Protein AF-A0AB35HI48-F1 (afdb_monomer)

Structure (mmCIF, N/CA/C/O backbone):
data_AF-A0AB35HI48-F1
#
_entry.id   AF-A0AB35HI48-F1
#
loop_
_atom_site.group_PDB
_atom_site.id
_atom_site.type_symbol
_atom_site.label_atom_id
_atom_site.label_alt_id
_atom_site.label_comp_id
_atom_site.label_asym_id
_atom_site.label_entity_id
_atom_site.label_seq_id
_atom_site.pdbx_PDB_ins_code
_atom_site.Cartn_x
_atom_site.Cartn_y
_atom_site.Cartn_z
_atom_site.occupancy
_atom_site.B_iso_or_equiv
_atom_site.auth_seq_id
_atom_site.auth_comp_id
_atom_site.auth_asym_id
_atom_site.auth_atom_id
_atom_site.pdbx_PDB_model_num
ATOM 1 N N . MET A 1 1 ? -30.230 -6.827 36.947 1.00 37.31 1 MET A N 1
ATOM 2 C CA . MET A 1 1 ? -29.056 -5.982 37.245 1.00 37.31 1 MET A CA 1
ATOM 3 C C . MET A 1 1 ? -27.813 -6.829 37.074 1.00 37.31 1 MET A C 1
ATOM 5 O O . MET A 1 1 ? -27.518 -7.652 37.927 1.00 37.31 1 MET A O 1
ATOM 9 N N . THR A 1 2 ? -27.145 -6.670 35.939 1.00 41.03 2 THR A N 1
ATOM 10 C CA . THR A 1 2 ? -25.791 -7.168 35.685 1.00 41.03 2 THR A CA 1
ATOM 11 C C . THR A 1 2 ? -25.104 -6.050 34.920 1.00 41.03 2 THR A C 1
ATOM 13 O O . THR A 1 2 ? -25.382 -5.869 33.736 1.00 41.03 2 THR A O 1
ATOM 16 N N . ASP A 1 3 ? -24.293 -5.253 35.615 1.00 40.94 3 ASP A N 1
ATOM 17 C CA . ASP A 1 3 ? -23.425 -4.249 34.998 1.00 40.94 3 ASP A CA 1
ATOM 18 C C . ASP A 1 3 ? -22.350 -4.982 34.193 1.00 40.94 3 ASP A C 1
ATOM 20 O O . ASP A 1 3 ? -21.285 -5.349 34.689 1.00 40.94 3 ASP A O 1
ATOM 24 N N . SER A 1 4 ? -22.668 -5.286 32.940 1.00 50.16 4 SER A N 1
ATOM 25 C CA . SER A 1 4 ? -21.707 -5.796 31.981 1.00 50.16 4 SER A CA 1
ATOM 26 C C . SER A 1 4 ? -20.965 -4.625 31.349 1.00 50.16 4 SER A C 1
ATOM 28 O O . SER A 1 4 ? -21.546 -3.850 30.595 1.00 50.16 4 SE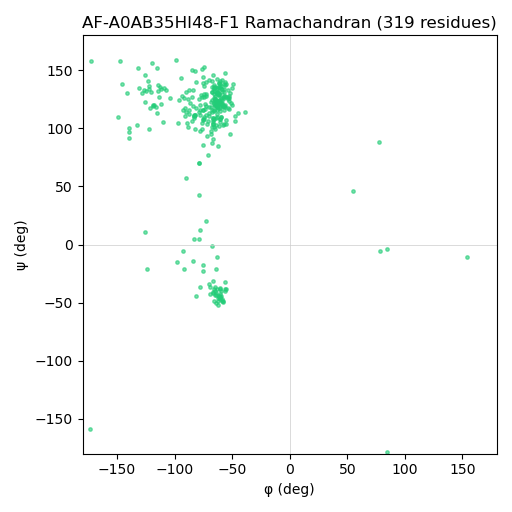R A O 1
ATOM 30 N N . SER A 1 5 ? -19.646 -4.626 31.542 1.00 46.41 5 SER A N 1
ATOM 31 C CA . SER A 1 5 ? -18.680 -4.158 30.547 1.00 46.41 5 SER A CA 1
ATOM 32 C C . SER A 1 5 ? -18.522 -2.633 30.404 1.00 46.41 5 SER A C 1
ATOM 34 O O . SER A 1 5 ? -19.015 -2.007 29.469 1.00 46.41 5 SER A O 1
ATOM 36 N N . THR A 1 6 ? -17.619 -2.068 31.207 1.00 46.38 6 THR A N 1
ATOM 37 C CA . THR A 1 6 ? -16.692 -1.047 30.691 1.00 46.38 6 THR A CA 1
ATOM 38 C C . THR A 1 6 ? -15.581 -1.781 29.930 1.00 46.38 6 THR A C 1
ATOM 40 O O . THR A 1 6 ? -14.461 -1.920 30.418 1.00 46.38 6 THR A O 1
ATOM 43 N N . GLN A 1 7 ? -15.897 -2.357 28.766 1.00 60.44 7 GLN A N 1
ATOM 44 C CA . GLN A 1 7 ? -14.862 -2.849 27.858 1.00 60.44 7 GLN A CA 1
ATOM 45 C C . GLN A 1 7 ? -14.106 -1.637 27.307 1.00 60.44 7 GLN A C 1
ATOM 47 O O . GLN A 1 7 ? -14.696 -0.715 26.749 1.00 60.44 7 GLN A O 1
ATOM 52 N N . GLY A 1 8 ? -12.789 -1.604 27.505 1.00 58.59 8 GLY A N 1
ATOM 53 C CA . GLY A 1 8 ? -11.949 -0.575 26.903 1.00 58.59 8 GLY A CA 1
ATOM 54 C C . GLY A 1 8 ? -11.978 -0.706 25.380 1.00 58.59 8 GLY A C 1
ATOM 55 O O . GLY A 1 8 ? -11.657 -1.764 24.849 1.00 58.59 8 GLY A O 1
ATOM 56 N N . HIS A 1 9 ? -12.342 0.362 24.673 1.00 64.88 9 HIS A N 1
ATOM 57 C CA . HIS A 1 9 ? -12.288 0.393 23.211 1.00 64.88 9 HIS A CA 1
ATOM 58 C C . HIS A 1 9 ? -10.883 0.784 22.733 1.00 64.88 9 HIS A C 1
ATOM 60 O O . HIS A 1 9 ? -10.353 1.829 23.119 1.00 64.88 9 HIS A O 1
ATOM 66 N N . THR A 1 10 ? -10.278 -0.021 21.857 1.00 71.62 10 THR A N 1
ATOM 67 C CA . THR A 1 10 ? -9.018 0.334 21.189 1.00 71.62 10 THR A CA 1
ATOM 68 C C . THR A 1 10 ? -9.309 1.212 19.977 1.00 71.62 10 THR A C 1
ATOM 70 O O . THR A 1 10 ? -9.824 0.751 18.964 1.00 71.62 10 THR A O 1
ATOM 73 N N . ARG A 1 11 ? -8.964 2.500 20.064 1.00 79.44 11 ARG A N 1
ATOM 74 C CA . ARG A 1 11 ? -9.078 3.430 18.934 1.00 79.44 11 ARG A CA 1
ATOM 75 C C . ARG A 1 11 ? -7.786 3.461 18.130 1.00 79.44 11 ARG A C 1
ATOM 77 O O . ARG A 1 11 ? -6.745 3.888 18.627 1.00 79.44 11 ARG A O 1
ATOM 84 N N . ILE A 1 12 ? -7.867 3.049 16.871 1.00 84.56 12 ILE A N 1
ATOM 85 C CA . ILE A 1 12 ? -6.755 3.125 15.924 1.00 84.56 12 ILE A CA 1
ATOM 86 C C . ILE A 1 12 ? -6.866 4.448 15.174 1.00 84.56 12 ILE A C 1
ATOM 88 O O . ILE A 1 12 ? -7.911 4.779 14.625 1.00 84.56 12 ILE A O 1
ATOM 92 N N . SER A 1 13 ? -5.797 5.243 15.182 1.00 89.88 13 SER A N 1
ATOM 93 C CA . SER A 1 13 ? -5.807 6.537 14.497 1.00 89.88 13 SER A CA 1
ATOM 94 C C . SER A 1 13 ? -5.666 6.370 12.981 1.00 89.88 13 SER A C 1
ATOM 96 O O . SER A 1 13 ? -4.967 5.470 12.507 1.00 89.88 13 SER A O 1
ATOM 98 N N . LEU A 1 14 ? -6.232 7.306 12.213 1.00 91.12 14 LEU A N 1
ATOM 99 C CA . LEU A 1 14 ? -6.052 7.353 10.757 1.00 91.12 14 LEU A CA 1
ATOM 100 C C . LEU A 1 14 ? -4.566 7.417 10.363 1.00 91.12 14 LEU A C 1
ATOM 102 O O . LEU A 1 14 ? -4.135 6.752 9.426 1.00 91.12 14 LEU A O 1
ATOM 106 N N . ARG A 1 15 ? -3.753 8.159 11.127 1.00 92.88 15 ARG A N 1
ATOM 107 C CA . ARG A 1 15 ? -2.300 8.247 10.915 1.00 92.88 15 ARG A CA 1
ATOM 108 C C . ARG A 1 15 ? -1.605 6.908 11.115 1.00 92.88 15 ARG A C 1
ATOM 110 O O . ARG A 1 15 ? -0.681 6.582 10.376 1.00 92.88 15 ARG A O 1
ATOM 117 N N . THR A 1 16 ? -2.037 6.126 12.101 1.00 93.94 16 THR A N 1
ATOM 118 C CA . THR A 1 16 ? -1.525 4.768 12.311 1.00 93.94 16 THR A CA 1
ATOM 119 C C . THR A 1 16 ? -1.832 3.904 11.092 1.00 93.94 16 THR A C 1
ATOM 121 O O . THR A 1 16 ? -0.936 3.230 10.591 1.00 93.94 16 THR A O 1
ATOM 124 N N . MET A 1 17 ? -3.053 3.996 10.563 1.00 94.00 17 MET A N 1
ATOM 125 C CA . MET A 1 17 ? -3.457 3.273 9.358 1.00 94.00 17 MET A CA 1
ATOM 126 C C . MET A 1 17 ? -2.609 3.668 8.137 1.00 94.00 17 MET A C 1
ATOM 128 O O . MET A 1 17 ? -2.059 2.800 7.465 1.00 94.00 17 MET A O 1
ATOM 132 N N . GLU A 1 18 ? -2.398 4.966 7.892 1.00 95.25 18 GLU A N 1
ATOM 133 C CA . GLU A 1 18 ? -1.511 5.454 6.819 1.00 95.25 18 GLU A CA 1
ATOM 134 C C . GLU A 1 18 ? -0.081 4.900 6.941 1.00 95.25 18 GLU A C 1
ATOM 136 O O . GLU A 1 18 ? 0.540 4.536 5.937 1.00 95.25 18 GLU A O 1
ATOM 141 N N . ARG A 1 19 ? 0.447 4.804 8.168 1.00 95.12 19 ARG A N 1
ATOM 142 C CA . ARG A 1 19 ? 1.785 4.252 8.428 1.00 95.12 19 ARG A CA 1
ATOM 143 C C . ARG A 1 19 ? 1.849 2.753 8.162 1.00 95.12 19 ARG A C 1
ATOM 145 O O . ARG A 1 19 ? 2.815 2.317 7.541 1.00 95.12 19 ARG A O 1
ATOM 152 N N . ILE A 1 20 ? 0.833 1.993 8.573 1.00 94.69 20 ILE A N 1
ATOM 153 C CA . ILE A 1 20 ? 0.727 0.556 8.279 1.00 94.69 20 ILE A CA 1
ATOM 154 C C . ILE A 1 20 ? 0.711 0.337 6.765 1.00 94.69 20 ILE A C 1
ATOM 156 O O . ILE A 1 20 ? 1.508 -0.443 6.252 1.00 94.69 20 ILE A O 1
ATOM 160 N N . VAL A 1 21 ? -0.120 1.087 6.033 1.00 96.12 21 VAL A N 1
ATOM 161 C CA . VAL A 1 21 ? -0.200 1.001 4.566 1.00 96.12 21 VAL A CA 1
ATOM 162 C C . VAL A 1 21 ? 1.137 1.351 3.912 1.00 96.12 21 VAL A C 1
ATOM 164 O O . VAL A 1 21 ? 1.596 0.646 3.018 1.00 96.12 21 VAL A O 1
ATOM 167 N N . THR A 1 22 ? 1.794 2.420 4.362 1.00 95.94 22 THR A N 1
ATOM 168 C CA . THR A 1 22 ? 3.092 2.840 3.810 1.00 95.94 22 THR A CA 1
ATOM 169 C C . THR A 1 22 ? 4.177 1.789 4.050 1.00 95.94 22 THR A C 1
ATOM 171 O O . THR A 1 22 ? 4.957 1.495 3.144 1.00 95.94 22 THR A O 1
ATOM 174 N N . ALA A 1 23 ? 4.210 1.189 5.243 1.00 95.06 23 ALA A N 1
ATOM 175 C CA . ALA A 1 23 ? 5.129 0.101 5.562 1.00 95.06 23 ALA A CA 1
ATOM 176 C C . ALA A 1 23 ? 4.838 -1.156 4.725 1.00 95.06 23 ALA A C 1
ATOM 178 O O . ALA A 1 23 ? 5.767 -1.781 4.218 1.00 95.06 23 ALA A O 1
ATOM 179 N N . ALA A 1 24 ? 3.560 -1.481 4.513 1.00 95.69 24 ALA A N 1
ATOM 180 C CA . ALA A 1 24 ? 3.146 -2.588 3.658 1.00 95.69 24 ALA A CA 1
ATOM 181 C C . ALA A 1 24 ? 3.604 -2.389 2.207 1.00 95.69 24 ALA A C 1
ATOM 183 O O . ALA A 1 24 ? 4.172 -3.304 1.617 1.00 95.69 24 ALA A O 1
ATOM 184 N N . ILE A 1 25 ? 3.451 -1.180 1.653 1.00 95.88 25 ILE A N 1
ATOM 185 C CA . ILE A 1 25 ? 3.961 -0.850 0.313 1.00 95.88 25 ILE A CA 1
ATOM 186 C C . ILE A 1 25 ? 5.474 -1.076 0.252 1.00 95.88 25 ILE A C 1
ATOM 188 O O . ILE A 1 25 ? 5.947 -1.754 -0.652 1.00 95.88 25 ILE A O 1
ATOM 192 N N . ALA A 1 26 ? 6.225 -0.566 1.232 1.00 94.75 26 ALA A N 1
ATOM 193 C CA . ALA A 1 26 ? 7.682 -0.696 1.267 1.0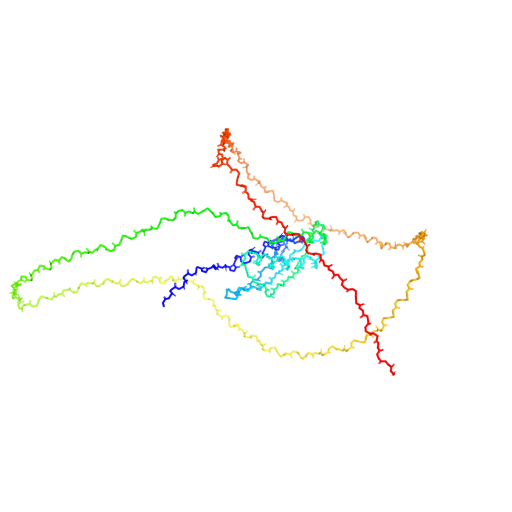0 94.75 26 ALA A CA 1
ATOM 194 C C . ALA A 1 26 ? 8.179 -2.149 1.405 1.00 94.75 26 ALA A C 1
ATOM 196 O O . ALA A 1 26 ? 9.321 -2.434 1.053 1.00 94.75 26 ALA A O 1
ATOM 197 N N . SER A 1 27 ? 7.340 -3.064 1.904 1.00 93.81 27 SER A N 1
ATOM 198 C CA . SER A 1 27 ? 7.674 -4.490 2.018 1.00 93.81 27 SER A CA 1
ATOM 199 C C . SER A 1 27 ? 7.631 -5.244 0.684 1.00 93.81 27 SER A C 1
ATOM 201 O O . SER A 1 27 ? 8.191 -6.334 0.579 1.00 93.81 27 SER A O 1
ATOM 203 N N . VAL A 1 28 ? 6.976 -4.682 -0.337 1.00 94.88 28 VAL A N 1
ATOM 204 C CA . VAL A 1 28 ? 6.776 -5.344 -1.630 1.00 94.88 28 VAL A CA 1
ATOM 205 C C . VAL A 1 28 ? 7.987 -5.082 -2.530 1.00 94.88 28 VAL A C 1
ATOM 207 O O . VAL A 1 28 ? 8.283 -3.915 -2.831 1.00 94.88 28 VAL A O 1
ATOM 210 N N . PRO A 1 29 ? 8.672 -6.137 -3.011 1.00 93.75 29 PRO A N 1
ATOM 211 C CA . PRO A 1 29 ? 9.776 -5.995 -3.950 1.00 93.75 29 PRO A CA 1
ATOM 212 C C . PRO A 1 29 ? 9.360 -5.239 -5.214 1.00 93.75 29 PRO A C 1
ATOM 214 O O . PRO A 1 29 ? 8.267 -5.420 -5.746 1.00 93.75 29 PRO A O 1
ATOM 217 N N . GLY A 1 30 ? 10.240 -4.367 -5.703 1.00 91.62 30 GLY A N 1
ATOM 218 C CA . GLY A 1 30 ? 9.980 -3.556 -6.894 1.00 91.62 30 GLY A CA 1
ATOM 219 C C . GLY A 1 30 ? 9.207 -2.265 -6.646 1.00 91.62 30 GLY A C 1
ATOM 220 O O . GLY A 1 30 ? 9.094 -1.471 -7.576 1.00 91.62 30 GLY A O 1
ATOM 221 N N . THR A 1 31 ? 8.754 -1.987 -5.422 1.00 93.56 31 THR A N 1
ATOM 222 C CA . THR A 1 31 ? 8.288 -0.644 -5.046 1.00 93.56 31 THR A CA 1
ATOM 223 C C . THR A 1 31 ? 9.468 0.258 -4.670 1.00 93.56 31 THR A C 1
ATOM 225 O O . THR A 1 31 ? 10.512 -0.201 -4.198 1.00 93.56 31 THR A O 1
ATOM 228 N N . LYS A 1 32 ? 9.343 1.567 -4.909 1.00 91.38 32 LYS A N 1
ATOM 229 C CA . LYS A 1 32 ? 10.383 2.544 -4.571 1.00 91.38 32 LYS A CA 1
ATOM 230 C C . LYS A 1 32 ? 9.775 3.833 -4.037 1.00 91.38 32 LYS A C 1
ATOM 232 O O . LYS A 1 32 ? 8.896 4.427 -4.661 1.00 91.38 32 LYS A O 1
ATOM 237 N N . ALA A 1 33 ? 10.298 4.285 -2.899 1.00 89.94 33 ALA A N 1
ATOM 238 C CA . ALA A 1 33 ? 10.035 5.626 -2.402 1.00 89.94 33 ALA A CA 1
ATOM 239 C C . ALA A 1 33 ? 10.793 6.645 -3.263 1.00 89.94 33 ALA A C 1
ATOM 241 O O . ALA A 1 33 ? 12.001 6.511 -3.477 1.00 89.94 33 ALA A O 1
ATOM 242 N N . ILE A 1 34 ? 10.075 7.649 -3.756 1.00 84.06 34 ILE A N 1
ATOM 243 C CA . ILE A 1 34 ? 10.637 8.768 -4.510 1.00 84.06 34 ILE A CA 1
ATOM 244 C C . ILE A 1 34 ? 10.325 10.029 -3.724 1.00 84.06 34 ILE A C 1
ATOM 246 O O . ILE A 1 34 ? 9.158 10.356 -3.505 1.00 84.06 34 ILE A O 1
ATOM 250 N N . GLU A 1 35 ? 11.353 10.759 -3.309 1.00 76.25 35 GLU A N 1
ATOM 251 C CA . GLU A 1 35 ? 11.137 12.060 -2.692 1.00 76.25 35 GLU A CA 1
ATOM 252 C C . GLU A 1 35 ? 10.722 13.086 -3.746 1.00 76.25 35 GLU A C 1
ATOM 254 O O . GLU A 1 35 ? 11.290 13.142 -4.837 1.00 76.25 35 GLU A O 1
ATOM 259 N N . ALA A 1 36 ? 9.766 13.954 -3.404 1.00 69.94 36 ALA A N 1
ATOM 260 C CA . ALA A 1 36 ? 9.280 14.993 -4.315 1.00 69.94 36 ALA A CA 1
ATOM 261 C C . ALA A 1 36 ? 10.409 15.913 -4.822 1.00 69.94 36 ALA A C 1
ATOM 263 O O . ALA A 1 36 ? 10.375 16.353 -5.964 1.00 69.94 36 ALA A O 1
ATOM 264 N N . LYS A 1 37 ? 11.443 16.146 -4.000 1.00 64.94 37 LYS A N 1
ATOM 265 C CA . LYS A 1 37 ? 12.616 16.961 -4.355 1.00 64.94 37 LYS A CA 1
ATOM 266 C C . LYS A 1 37 ? 13.523 16.289 -5.392 1.00 64.94 37 LYS A C 1
ATOM 268 O O . LYS A 1 37 ? 14.111 16.972 -6.221 1.00 64.94 37 LYS A O 1
ATOM 273 N N . LEU A 1 38 ? 13.622 14.959 -5.350 1.00 60.56 38 LEU A N 1
ATOM 274 C CA . LEU A 1 38 ? 14.446 14.158 -6.262 1.00 60.56 38 LEU A CA 1
ATOM 275 C C . LEU A 1 38 ? 13.738 13.852 -7.586 1.00 60.56 38 LEU A C 1
ATOM 277 O O . LEU A 1 38 ? 14.379 13.456 -8.552 1.00 60.56 38 LEU A O 1
ATOM 281 N N . ALA A 1 39 ? 12.425 14.062 -7.651 1.00 60.06 39 ALA A N 1
ATOM 282 C CA . ALA A 1 39 ? 11.633 13.853 -8.855 1.00 60.06 39 ALA A CA 1
ATOM 283 C C . ALA A 1 39 ? 11.663 15.061 -9.832 1.00 60.06 39 ALA A C 1
ATOM 285 O O . ALA A 1 39 ? 10.977 15.038 -10.853 1.00 60.06 39 ALA A O 1
ATOM 286 N N . GLY A 1 40 ? 12.461 16.102 -9.547 1.00 58.59 40 GLY A N 1
ATOM 287 C CA . GLY A 1 40 ? 12.601 17.313 -10.369 1.00 58.59 40 GLY A CA 1
ATOM 288 C C . GLY A 1 40 ? 11.528 18.383 -10.105 1.00 58.59 40 GLY A C 1
ATOM 289 O O . GLY A 1 40 ? 10.649 18.203 -9.268 1.00 58.59 40 GLY A O 1
ATOM 290 N N . ILE A 1 41 ? 11.579 19.504 -10.842 1.00 50.81 41 ILE A N 1
ATOM 291 C CA . ILE A 1 41 ? 10.730 20.709 -10.641 1.00 50.81 41 ILE A CA 1
ATOM 292 C C . ILE A 1 41 ? 9.214 20.446 -10.849 1.00 50.81 41 ILE A C 1
ATOM 294 O O . ILE A 1 41 ? 8.381 21.259 -10.464 1.00 50.81 41 ILE A O 1
ATOM 298 N N . GLY A 1 42 ? 8.822 19.282 -11.378 1.00 54.41 42 GLY A N 1
ATOM 299 C CA . GLY A 1 42 ? 7.420 18.838 -11.490 1.00 54.41 42 GLY A CA 1
ATOM 300 C C . GLY A 1 42 ? 7.144 17.470 -10.858 1.00 54.41 42 GLY A C 1
ATOM 301 O O . GLY A 1 42 ? 6.092 16.869 -11.087 1.00 54.41 42 GLY A O 1
ATOM 302 N N . GLY A 1 43 ? 8.105 16.947 -10.101 1.00 60.59 43 GLY A N 1
ATOM 303 C CA . GLY A 1 43 ? 8.109 15.587 -9.606 1.00 60.59 43 GLY A CA 1
ATOM 304 C C . GLY A 1 43 ? 7.164 15.350 -8.434 1.00 60.59 43 GLY A C 1
ATOM 305 O O . GLY A 1 43 ? 7.224 16.020 -7.404 1.00 60.59 43 GLY A O 1
ATOM 306 N N . ARG A 1 44 ? 6.289 14.349 -8.550 1.00 71.25 44 ARG A N 1
ATOM 307 C CA . ARG A 1 44 ? 5.420 13.932 -7.443 1.00 71.25 44 ARG A CA 1
ATOM 308 C C . ARG A 1 44 ? 6.147 12.883 -6.608 1.00 71.25 44 ARG A C 1
ATOM 310 O O . ARG A 1 44 ? 6.572 11.867 -7.139 1.00 71.25 44 ARG A O 1
ATOM 317 N N . GLY A 1 45 ? 6.265 13.121 -5.301 1.00 84.62 45 GLY A N 1
ATOM 318 C CA . GLY A 1 45 ? 6.776 12.101 -4.384 1.00 84.62 45 GLY A CA 1
ATOM 319 C C . GLY A 1 45 ? 5.826 10.904 -4.260 1.00 84.62 45 GLY A C 1
ATOM 320 O O . GLY A 1 45 ? 4.603 11.090 -4.316 1.00 84.62 45 GLY A O 1
ATOM 321 N N . PHE A 1 46 ? 6.396 9.712 -4.077 1.00 88.56 46 PHE A N 1
ATOM 322 C CA . PHE A 1 46 ? 5.705 8.434 -3.870 1.00 88.56 46 PHE A CA 1
ATOM 323 C C . PHE A 1 46 ? 6.319 7.683 -2.673 1.00 88.56 46 PHE A C 1
ATOM 325 O O . PHE A 1 46 ? 7.519 7.832 -2.433 1.00 88.56 46 PHE A O 1
ATOM 332 N N . PRO A 1 47 ? 5.561 6.830 -1.962 1.00 92.44 47 PRO A N 1
ATOM 333 C CA . PRO A 1 47 ? 4.142 6.532 -2.159 1.00 92.44 47 PRO A CA 1
ATOM 334 C C . PRO A 1 47 ? 3.216 7.658 -1.671 1.00 92.44 47 PRO A C 1
ATOM 336 O O . PRO A 1 47 ? 3.553 8.414 -0.764 1.00 92.44 47 PRO A O 1
ATOM 339 N N . ARG A 1 48 ? 2.029 7.763 -2.274 1.00 92.50 48 ARG A N 1
ATOM 340 C CA . ARG A 1 48 ? 0.930 8.619 -1.805 1.00 92.50 48 ARG A CA 1
ATOM 341 C C . ARG A 1 48 ? -0.212 7.741 -1.364 1.00 92.50 48 ARG A C 1
ATOM 343 O O . ARG A 1 48 ? -0.660 6.907 -2.143 1.00 92.50 48 ARG A O 1
ATOM 350 N N . VAL A 1 49 ? -0.684 7.948 -0.149 1.00 94.69 49 VAL A N 1
ATOM 351 C CA . VAL A 1 49 ? -1.719 7.114 0.446 1.00 94.69 49 VAL A CA 1
ATOM 352 C C . VAL A 1 49 ? -2.844 8.014 0.924 1.00 94.69 49 VAL A C 1
ATOM 354 O O . VAL A 1 49 ? -2.602 9.035 1.560 1.00 94.69 49 VAL A O 1
ATOM 357 N N . SER A 1 50 ? -4.071 7.630 0.597 1.00 94.81 50 SER A N 1
ATOM 358 C CA . SER A 1 50 ? -5.288 8.181 1.174 1.00 94.81 50 SER A CA 1
ATOM 359 C C . SER A 1 50 ? -6.102 7.017 1.713 1.00 94.81 50 SER A C 1
ATOM 361 O O . SER A 1 50 ? -6.417 6.079 0.973 1.00 94.81 50 SER A O 1
ATOM 363 N N . VAL A 1 51 ? -6.402 7.069 3.008 1.00 95.62 51 VAL A N 1
ATOM 364 C CA . VAL A 1 51 ? -7.199 6.053 3.688 1.00 95.62 51 VAL A CA 1
ATOM 365 C C . VAL A 1 51 ? -8.506 6.670 4.158 1.00 95.62 51 VAL A C 1
ATOM 367 O O . VAL A 1 51 ? -8.533 7.782 4.677 1.00 95.62 51 VAL A O 1
ATOM 370 N N . GLN A 1 52 ? -9.590 5.934 3.969 1.00 94.56 52 GLN A N 1
ATOM 371 C CA . GLN A 1 52 ? -10.888 6.199 4.570 1.00 94.56 52 GLN A CA 1
ATOM 372 C C . GLN A 1 52 ? -11.186 5.043 5.517 1.00 94.56 52 GLN A C 1
ATOM 374 O O . GLN A 1 52 ? -10.993 3.885 5.148 1.00 94.56 52 GLN A O 1
ATOM 379 N N . MET A 1 53 ? -11.613 5.353 6.734 1.00 93.38 53 MET A N 1
ATOM 380 C CA . MET A 1 53 ? -11.823 4.367 7.787 1.00 93.38 53 MET A CA 1
ATOM 381 C C . MET A 1 53 ? -13.195 4.578 8.413 1.00 93.38 53 MET A C 1
ATOM 383 O O . MET A 1 53 ? -13.562 5.709 8.722 1.00 93.38 53 MET A O 1
ATOM 387 N N . ASP A 1 54 ? -13.910 3.480 8.606 1.00 91.31 54 ASP A N 1
ATOM 388 C CA . ASP A 1 54 ? -15.113 3.394 9.418 1.00 91.31 54 ASP A CA 1
ATOM 389 C C . ASP A 1 54 ? -14.757 2.569 10.658 1.00 91.31 54 ASP A C 1
ATOM 391 O O . ASP A 1 54 ? -14.539 1.358 10.573 1.00 91.31 54 ASP A O 1
ATOM 395 N N . SER A 1 55 ? -14.611 3.246 11.799 1.00 86.00 55 SER A N 1
ATOM 396 C CA . SER A 1 55 ? -14.226 2.600 13.056 1.00 86.00 55 SER A CA 1
ATOM 397 C C . SER A 1 55 ? -15.358 1.808 13.699 1.00 86.00 55 SER A C 1
ATOM 399 O O . SER A 1 55 ? -15.074 0.942 14.513 1.00 86.00 55 SER A O 1
ATOM 401 N N . GLU A 1 56 ? -16.619 2.116 13.383 1.00 86.62 56 GLU A N 1
ATOM 402 C CA . GLU A 1 56 ? -17.765 1.399 13.955 1.00 86.62 56 GLU A CA 1
ATOM 403 C C . GLU A 1 56 ? -17.955 0.048 13.273 1.00 86.62 56 GLU A C 1
ATOM 405 O O . GLU A 1 56 ? -18.296 -0.937 13.920 1.00 86.62 56 GLU A O 1
ATOM 410 N N . ARG A 1 57 ? -17.705 -0.001 11.961 1.00 88.44 57 ARG A N 1
ATOM 411 C CA . ARG A 1 57 ? -17.797 -1.233 11.168 1.00 88.44 57 ARG A CA 1
ATOM 412 C C . ARG A 1 57 ? -16.474 -1.987 11.043 1.00 88.44 57 ARG A C 1
ATOM 414 O O . ARG A 1 57 ? -16.460 -3.059 10.450 1.00 88.44 57 ARG A O 1
ATOM 421 N N . GLU A 1 58 ? -15.380 -1.420 11.551 1.00 91.69 58 GLU A N 1
ATOM 422 C CA . GLU A 1 58 ? -14.018 -1.962 11.428 1.00 91.69 58 GLU A CA 1
ATOM 423 C C . GLU A 1 58 ? -13.620 -2.206 9.959 1.00 91.69 58 GLU A C 1
ATOM 425 O O . GLU A 1 58 ? -13.088 -3.252 9.574 1.00 91.69 58 GLU A O 1
ATOM 430 N N . VAL A 1 59 ? -13.901 -1.214 9.106 1.00 93.62 59 VAL A N 1
ATOM 431 C CA . VAL A 1 59 ? -13.662 -1.282 7.658 1.00 93.62 59 VAL A CA 1
ATOM 432 C C . VAL A 1 59 ? -12.756 -0.146 7.191 1.00 93.62 59 VAL A C 1
ATOM 434 O O . VAL A 1 59 ? -12.910 1.004 7.600 1.00 93.62 59 VAL A O 1
ATOM 437 N N . ALA A 1 60 ? -11.843 -0.442 6.264 1.00 94.62 60 ALA A N 1
ATOM 438 C CA . ALA A 1 60 ? -11.005 0.552 5.601 1.00 94.62 60 ALA A CA 1
ATOM 439 C C . ALA A 1 60 ? -11.100 0.488 4.066 1.00 94.62 60 ALA A C 1
ATOM 441 O O . ALA A 1 60 ? -11.214 -0.576 3.455 1.00 94.62 60 ALA A O 1
ATOM 442 N N . ALA A 1 61 ? -11.004 1.652 3.431 1.00 96.81 61 ALA A N 1
ATOM 443 C CA . ALA A 1 61 ? -10.839 1.817 1.995 1.00 96.81 61 ALA A CA 1
ATOM 444 C C . ALA A 1 61 ? -9.544 2.585 1.718 1.00 96.81 61 ALA A C 1
ATOM 446 O O . ALA A 1 61 ? -9.301 3.640 2.305 1.00 96.81 61 ALA A O 1
ATOM 447 N N . VAL A 1 62 ? -8.715 2.076 0.807 1.00 97.19 62 VAL A N 1
ATOM 448 C CA . VAL A 1 62 ? -7.376 2.615 0.546 1.00 97.19 62 VAL A CA 1
ATOM 449 C C . VAL A 1 62 ? -7.218 2.966 -0.926 1.00 97.19 62 VAL A C 1
ATOM 451 O O . VAL A 1 62 ? -7.509 2.160 -1.810 1.00 97.19 62 VAL A O 1
ATOM 454 N N . ASN A 1 63 ? -6.697 4.162 -1.191 1.00 97.31 63 ASN A N 1
ATOM 455 C CA . ASN A 1 63 ? -6.177 4.545 -2.497 1.00 97.31 63 ASN A CA 1
ATOM 456 C C . ASN A 1 63 ? -4.687 4.862 -2.347 1.00 97.31 63 ASN A C 1
ATOM 458 O O . ASN A 1 63 ? -4.308 5.762 -1.596 1.00 97.31 63 ASN A O 1
ATOM 462 N N . ALA A 1 64 ? -3.846 4.123 -3.063 1.00 96.25 64 ALA A N 1
ATOM 463 C CA . ALA A 1 64 ? -2.401 4.271 -3.037 1.00 96.25 64 ALA A CA 1
ATOM 464 C C . ALA A 1 64 ? -1.863 4.559 -4.442 1.00 96.25 64 ALA A C 1
ATOM 466 O O . ALA A 1 64 ? -2.226 3.897 -5.410 1.00 96.25 64 ALA A O 1
ATOM 467 N N . THR A 1 65 ? -0.970 5.539 -4.560 1.00 95.75 65 THR A N 1
ATOM 468 C CA . THR A 1 65 ? -0.153 5.746 -5.760 1.00 95.75 65 THR A CA 1
ATOM 469 C C . THR A 1 65 ? 1.303 5.441 -5.439 1.00 95.75 65 THR A C 1
ATOM 471 O O . THR A 1 65 ? 1.875 6.073 -4.550 1.00 95.75 65 THR A O 1
ATOM 474 N N . ILE A 1 66 ? 1.902 4.489 -6.149 1.00 94.94 66 ILE A N 1
ATOM 475 C CA . ILE A 1 66 ? 3.244 3.965 -5.865 1.00 94.94 66 ILE A CA 1
ATOM 476 C C . ILE A 1 66 ? 4.230 4.271 -6.995 1.00 94.94 66 ILE A C 1
ATOM 478 O O . ILE A 1 66 ? 3.845 4.393 -8.159 1.00 94.94 66 ILE A O 1
ATOM 482 N N . GLY A 1 67 ? 5.508 4.378 -6.637 1.00 93.50 67 GLY A N 1
ATOM 483 C CA . GLY A 1 67 ? 6.619 4.333 -7.582 1.00 93.50 67 GLY A CA 1
ATOM 484 C C . GLY A 1 67 ? 7.156 2.908 -7.679 1.00 93.50 67 GLY A C 1
ATOM 485 O O . GLY A 1 67 ? 7.198 2.202 -6.669 1.00 93.50 67 GLY A O 1
ATOM 486 N N . VAL A 1 68 ? 7.565 2.486 -8.873 1.00 94.69 68 VAL A N 1
ATOM 487 C CA . VAL A 1 68 ? 8.144 1.154 -9.110 1.00 94.69 68 VAL A CA 1
ATOM 488 C C . VAL A 1 68 ? 9.568 1.244 -9.645 1.00 94.69 68 VAL A C 1
ATOM 490 O O . VAL A 1 68 ? 9.964 2.246 -10.236 1.00 94.69 68 VAL A O 1
ATOM 493 N N . VAL A 1 69 ? 10.359 0.198 -9.449 1.00 94.44 69 VAL A N 1
ATOM 494 C CA . VAL A 1 69 ? 11.689 0.074 -10.055 1.00 94.44 69 VAL A CA 1
ATOM 495 C C . VAL A 1 69 ? 11.541 -0.426 -11.492 1.00 94.44 69 VAL A C 1
ATOM 497 O O . VAL A 1 69 ? 10.717 -1.291 -11.763 1.00 94.44 69 VAL A O 1
ATOM 500 N N . TRP A 1 70 ? 12.324 0.099 -12.428 1.00 90.38 70 TRP A N 1
ATOM 501 C CA . TRP A 1 70 ? 12.433 -0.418 -13.788 1.00 90.38 70 TRP A CA 1
ATOM 502 C C . TRP A 1 70 ? 13.805 -1.071 -13.991 1.00 90.38 70 TRP A C 1
ATOM 504 O O . TRP A 1 70 ? 14.811 -0.451 -13.635 1.00 90.38 70 TRP A O 1
ATOM 514 N N . PRO A 1 71 ? 13.871 -2.264 -14.613 1.00 94.19 71 PRO A N 1
ATOM 515 C CA . PRO A 1 71 ? 12.754 -3.053 -15.158 1.00 94.19 71 PRO A CA 1
ATOM 516 C C . PRO A 1 71 ? 12.045 -3.938 -14.107 1.00 94.19 71 PRO A C 1
ATOM 518 O O . PRO A 1 71 ? 12.703 -4.677 -13.382 1.00 94.19 71 PRO A O 1
ATOM 521 N N . SER A 1 72 ? 10.705 -3.922 -14.055 1.00 93.56 72 SER A N 1
ATOM 522 C CA . SER A 1 72 ? 9.894 -4.801 -13.183 1.00 93.56 72 SER A CA 1
ATOM 523 C C . SER A 1 72 ? 8.538 -5.180 -13.807 1.00 93.56 72 SER A C 1
ATOM 525 O O . SER A 1 72 ? 8.048 -4.461 -14.688 1.00 93.56 72 SER A O 1
ATOM 527 N N . PRO A 1 73 ? 7.907 -6.292 -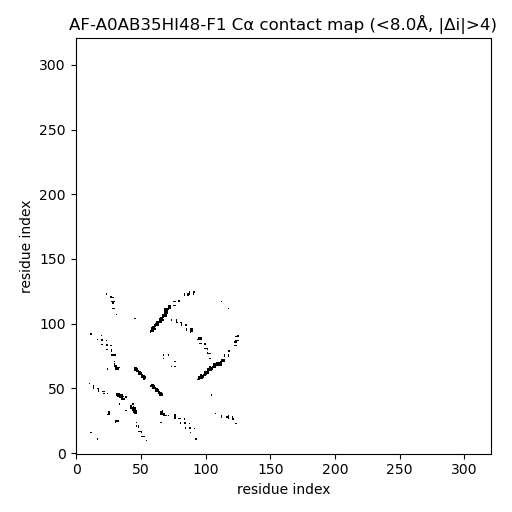13.374 1.00 94.75 73 PRO A N 1
ATOM 528 C CA . PRO A 1 73 ? 6.544 -6.663 -13.758 1.00 94.75 73 PRO A CA 1
ATOM 529 C C . PRO A 1 73 ? 5.519 -5.796 -13.012 1.00 94.75 73 PRO A C 1
ATOM 531 O O . PRO A 1 73 ? 5.005 -6.157 -11.956 1.00 94.75 73 PRO A O 1
ATOM 534 N N . VAL A 1 74 ? 5.227 -4.621 -13.566 1.00 94.62 74 VAL A N 1
ATOM 535 C CA . VAL A 1 74 ? 4.432 -3.568 -12.908 1.00 94.62 74 VAL A CA 1
ATOM 536 C C . VAL A 1 74 ? 3.049 -4.042 -12.441 1.00 94.62 74 VAL A C 1
ATOM 538 O O . VAL A 1 74 ? 2.605 -3.660 -11.360 1.00 94.62 74 VAL A O 1
ATOM 541 N N . THR A 1 75 ? 2.375 -4.887 -13.224 1.00 95.00 75 THR A N 1
ATOM 542 C CA . THR A 1 75 ? 1.058 -5.440 -12.869 1.00 95.00 75 THR A CA 1
ATOM 543 C C . THR A 1 75 ? 1.143 -6.349 -11.647 1.00 95.00 75 THR A C 1
ATOM 545 O O . THR A 1 75 ? 0.420 -6.126 -10.680 1.00 95.00 75 THR A O 1
ATOM 548 N N . THR A 1 76 ? 2.093 -7.287 -11.638 1.00 95.88 76 THR A N 1
ATOM 549 C CA . THR A 1 76 ? 2.346 -8.187 -10.505 1.00 95.88 76 THR A CA 1
ATOM 550 C C . THR A 1 76 ? 2.731 -7.401 -9.253 1.00 95.88 76 THR A C 1
ATOM 552 O O . THR A 1 76 ? 2.201 -7.656 -8.176 1.00 95.88 76 THR A O 1
ATOM 555 N N . VAL A 1 77 ? 3.587 -6.379 -9.375 1.00 95.88 77 VAL A N 1
ATOM 556 C CA . VAL A 1 77 ? 3.942 -5.507 -8.240 1.00 95.88 77 VAL A CA 1
ATOM 557 C C . VAL A 1 77 ? 2.704 -4.809 -7.676 1.00 95.88 77 VAL A C 1
ATOM 559 O O . VAL A 1 77 ? 2.527 -4.775 -6.459 1.00 95.88 77 VAL A O 1
ATOM 562 N N . ALA A 1 78 ? 1.821 -4.278 -8.524 1.00 96.31 78 ALA A N 1
ATOM 563 C CA . ALA A 1 78 ? 0.607 -3.599 -8.073 1.00 96.31 78 ALA A CA 1
ATOM 564 C C . ALA A 1 78 ? -0.383 -4.560 -7.387 1.00 96.31 78 ALA A C 1
ATOM 566 O O . ALA A 1 78 ? -0.945 -4.217 -6.345 1.00 96.31 78 ALA A O 1
ATOM 567 N N . GLU A 1 79 ? -0.561 -5.767 -7.929 1.00 96.81 79 GLU A N 1
ATOM 568 C CA . GLU A 1 79 ? -1.398 -6.824 -7.343 1.00 96.81 79 GLU A CA 1
ATOM 569 C C . GLU A 1 79 ? -0.872 -7.273 -5.979 1.00 96.81 79 GLU A C 1
ATOM 571 O O . GLU A 1 79 ? -1.614 -7.284 -4.995 1.00 96.81 79 GLU A O 1
ATOM 576 N N . HIS A 1 80 ? 0.428 -7.553 -5.885 1.00 97.00 80 HIS A N 1
ATOM 577 C CA . HIS A 1 80 ? 1.057 -7.929 -4.623 1.00 97.00 80 HIS A CA 1
ATOM 578 C C . HIS A 1 80 ? 1.072 -6.776 -3.622 1.00 97.00 80 HIS A C 1
ATOM 580 O O . HIS A 1 80 ? 0.928 -7.017 -2.427 1.00 97.00 80 HIS A O 1
ATOM 586 N N . THR A 1 81 ? 1.161 -5.527 -4.084 1.00 97.06 81 THR A N 1
ATOM 587 C CA . THR A 1 81 ? 1.006 -4.357 -3.213 1.00 97.06 81 THR A CA 1
ATOM 588 C C . THR A 1 81 ? -0.406 -4.266 -2.651 1.00 97.06 81 THR A C 1
ATOM 590 O O . THR A 1 81 ? -0.573 -4.019 -1.459 1.00 97.06 81 THR A O 1
ATOM 593 N N . ARG A 1 82 ? -1.433 -4.504 -3.476 1.00 97.00 82 ARG A N 1
ATOM 594 C CA . ARG A 1 82 ? -2.825 -4.547 -3.014 1.00 97.00 82 ARG A CA 1
ATOM 595 C C . ARG A 1 82 ? -3.002 -5.606 -1.924 1.00 97.00 82 ARG A C 1
ATOM 597 O O . ARG A 1 82 ? -3.541 -5.291 -0.867 1.00 97.00 82 ARG A O 1
ATOM 604 N N . ALA A 1 83 ? -2.512 -6.821 -2.170 1.00 96.25 83 ALA A N 1
ATOM 605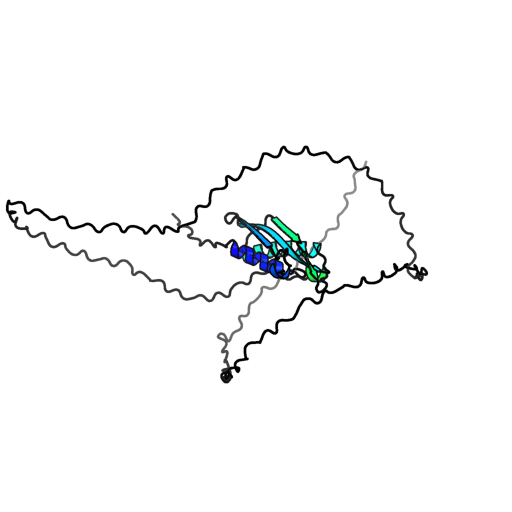 C CA . ALA A 1 83 ? -2.581 -7.920 -1.212 1.00 96.25 83 ALA A CA 1
ATOM 606 C C . ALA A 1 83 ? -1.824 -7.595 0.089 1.00 96.25 83 ALA A C 1
ATOM 608 O O . ALA A 1 83 ? -2.387 -7.736 1.171 1.00 96.25 83 ALA A O 1
ATOM 609 N N . ALA A 1 84 ? -0.606 -7.050 -0.010 1.00 96.56 84 ALA A N 1
ATOM 610 C CA . ALA A 1 84 ? 0.200 -6.658 1.146 1.00 96.56 84 ALA A CA 1
ATOM 611 C C . ALA A 1 84 ? -0.498 -5.614 2.027 1.00 96.56 84 ALA A C 1
ATOM 613 O O . ALA A 1 84 ? -0.441 -5.700 3.251 1.00 96.56 84 ALA A O 1
ATOM 614 N N . ILE A 1 85 ? -1.175 -4.635 1.419 1.00 96.62 85 ILE A N 1
ATOM 615 C CA . ILE A 1 85 ? -1.941 -3.621 2.152 1.00 96.62 85 ILE A CA 1
ATOM 616 C C . ILE A 1 85 ? -3.105 -4.269 2.907 1.00 96.62 85 ILE A C 1
ATOM 618 O O . ILE A 1 85 ? -3.257 -4.025 4.103 1.00 96.62 85 ILE A O 1
ATOM 622 N N . SER A 1 86 ? -3.909 -5.097 2.235 1.00 96.56 86 SER A N 1
ATOM 623 C CA . SER A 1 86 ? -5.046 -5.782 2.862 1.00 96.56 86 SER A CA 1
ATOM 624 C C . SER A 1 86 ? -4.605 -6.699 4.006 1.00 96.56 86 SER A C 1
ATOM 626 O O . SER A 1 86 ? -5.183 -6.643 5.090 1.00 96.56 86 SER A O 1
ATOM 628 N N . GLU A 1 87 ? -3.544 -7.483 3.802 1.00 95.69 87 GLU A N 1
ATOM 629 C CA . GLU A 1 87 ? -2.957 -8.357 4.823 1.00 95.69 87 GLU A CA 1
ATOM 630 C C . GLU A 1 87 ? -2.417 -7.564 6.014 1.00 95.69 87 GLU A C 1
ATOM 632 O O . GLU A 1 87 ? -2.680 -7.915 7.160 1.00 95.69 87 GLU A O 1
ATOM 637 N N . ALA A 1 88 ? -1.681 -6.476 5.769 1.00 95.06 88 ALA A N 1
ATOM 638 C CA . ALA A 1 88 ? -1.087 -5.682 6.837 1.00 95.06 88 ALA A CA 1
ATOM 639 C C . ALA A 1 88 ? -2.142 -4.985 7.696 1.00 95.06 88 ALA A C 1
ATOM 641 O O . ALA A 1 88 ? -1.992 -4.958 8.919 1.00 95.06 88 ALA A O 1
ATOM 642 N N . ILE A 1 89 ? -3.200 -4.451 7.078 1.00 94.69 89 ILE A N 1
ATOM 643 C CA . ILE A 1 89 ? -4.322 -3.846 7.801 1.00 94.69 89 ILE A CA 1
ATOM 644 C C . ILE A 1 89 ? -5.003 -4.907 8.664 1.00 94.69 89 ILE A C 1
ATOM 646 O O . ILE A 1 89 ? -5.110 -4.711 9.876 1.00 94.69 89 ILE A O 1
ATOM 650 N N . ALA A 1 90 ? -5.378 -6.047 8.083 1.00 93.88 90 ALA A N 1
ATOM 651 C CA . ALA A 1 90 ? -6.028 -7.124 8.822 1.00 93.88 90 ALA A CA 1
ATOM 652 C C . ALA A 1 90 ? -5.153 -7.623 9.985 1.00 93.88 90 ALA A C 1
ATOM 654 O O . ALA A 1 90 ? -5.622 -7.704 11.117 1.00 93.88 90 ALA A O 1
ATOM 655 N N . ALA A 1 91 ? -3.862 -7.866 9.741 1.00 92.31 91 ALA A N 1
ATOM 656 C CA . ALA A 1 91 ? -2.942 -8.381 10.749 1.00 92.31 91 ALA A CA 1
ATOM 657 C C . A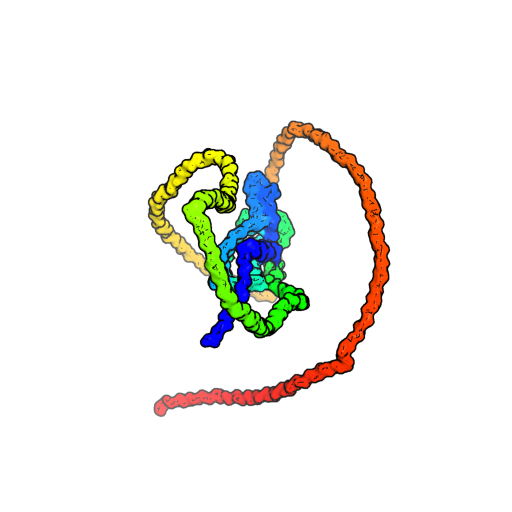LA A 1 91 ? -2.727 -7.411 11.923 1.00 92.31 91 ALA A C 1
ATOM 659 O O . ALA A 1 91 ? -2.711 -7.841 13.07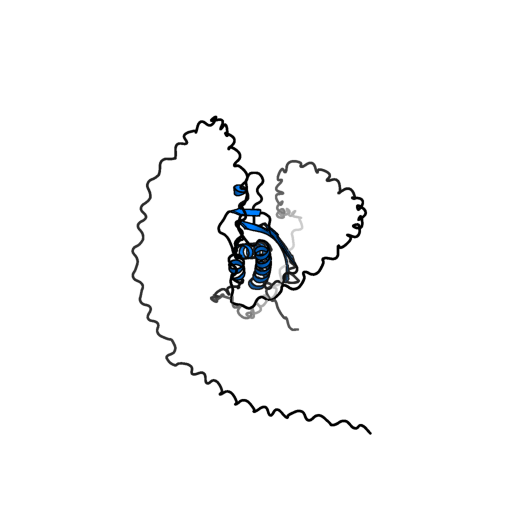1 1.00 92.31 91 ALA A O 1
ATOM 660 N N . HIS A 1 92 ? -2.548 -6.111 11.658 1.00 90.50 92 HIS A N 1
ATOM 661 C CA . HIS A 1 92 ? -2.170 -5.140 12.697 1.00 90.50 92 HIS A CA 1
ATOM 662 C C . HIS A 1 92 ? -3.355 -4.460 13.381 1.00 90.50 92 HIS A C 1
ATOM 664 O O . HIS A 1 92 ? -3.184 -3.897 14.461 1.00 90.50 92 HIS A O 1
ATOM 670 N N . THR A 1 93 ? -4.526 -4.444 12.742 1.00 90.38 93 THR A N 1
ATOM 671 C CA . THR A 1 93 ? -5.686 -3.680 13.225 1.00 90.38 93 THR A CA 1
ATOM 672 C C . THR A 1 93 ? -6.935 -4.526 13.426 1.00 90.38 93 THR A C 1
ATOM 674 O O . THR A 1 93 ? -7.819 -4.097 14.156 1.00 90.38 93 THR A O 1
ATOM 677 N N . GLY A 1 94 ? -7.025 -5.697 12.789 1.00 89.69 94 GLY A N 1
ATOM 678 C CA . GLY A 1 94 ? -8.256 -6.486 12.713 1.00 89.69 94 GLY A CA 1
ATOM 679 C C . GLY A 1 94 ? -9.270 -5.972 11.685 1.00 89.69 94 GLY A C 1
ATOM 680 O O . GLY A 1 94 ? -10.270 -6.639 11.447 1.00 89.69 94 GLY A O 1
ATOM 681 N N . TYR A 1 95 ? -9.021 -4.826 11.038 1.00 92.94 95 TYR A N 1
ATOM 682 C CA . TYR A 1 95 ? -9.992 -4.209 10.135 1.00 92.94 95 TYR A CA 1
ATOM 683 C C . TYR A 1 95 ? -10.052 -4.963 8.806 1.00 92.94 95 TYR A C 1
ATOM 685 O O . TYR A 1 95 ? -9.033 -5.392 8.257 1.00 92.94 95 TYR A O 1
ATOM 693 N N . SER A 1 96 ? -11.252 -5.048 8.240 1.00 93.56 96 SER A N 1
ATOM 694 C CA . SER A 1 96 ? -11.455 -5.556 6.885 1.00 93.56 96 SER A CA 1
ATOM 695 C C . SER A 1 96 ? -11.257 -4.445 5.849 1.00 93.56 96 SER A C 1
ATOM 697 O O . SER A 1 96 ? -11.502 -3.266 6.110 1.00 93.56 96 SER A O 1
ATOM 699 N N . THR A 1 97 ? -10.803 -4.794 4.643 1.00 94.81 97 THR A N 1
ATOM 700 C CA . THR A 1 97 ? -10.668 -3.814 3.549 1.00 94.81 97 THR A CA 1
ATOM 701 C C . THR A 1 97 ? -11.797 -3.975 2.539 1.00 94.81 97 THR A C 1
ATOM 703 O O . THR A 1 97 ? -11.993 -5.066 2.015 1.00 94.81 97 THR A O 1
ATOM 706 N N . THR A 1 98 ? -12.532 -2.899 2.239 1.00 95.50 98 THR A N 1
ATOM 707 C CA . THR A 1 98 ? -13.588 -2.917 1.201 1.00 95.50 98 THR A CA 1
ATOM 708 C C . THR A 1 98 ? -13.017 -2.753 -0.193 1.00 95.50 98 THR A C 1
ATOM 710 O O . THR A 1 98 ? -13.421 -3.433 -1.130 1.00 95.50 98 THR A O 1
ATOM 713 N N . ARG A 1 99 ? -12.084 -1.812 -0.342 1.00 93.94 99 ARG A N 1
ATOM 714 C CA . ARG A 1 99 ? -11.417 -1.522 -1.609 1.00 93.94 99 ARG A CA 1
ATOM 715 C C . ARG A 1 99 ? -9.980 -1.105 -1.365 1.00 93.94 99 ARG A C 1
ATOM 717 O O . ARG A 1 99 ? -9.703 -0.299 -0.477 1.00 93.94 99 ARG A O 1
ATOM 724 N N . VAL A 1 100 ? -9.085 -1.616 -2.200 1.00 97.25 100 VAL A N 1
ATOM 725 C CA . VAL A 1 100 ? -7.682 -1.207 -2.229 1.00 97.25 100 VAL A CA 1
ATOM 726 C C . VAL A 1 100 ? -7.293 -0.946 -3.679 1.00 97.25 100 VAL A C 1
ATOM 728 O O . VAL A 1 100 ? -7.075 -1.863 -4.475 1.00 97.25 100 VAL A O 1
ATOM 731 N N . ASN A 1 101 ? -7.229 0.332 -4.034 1.00 97.31 101 ASN A N 1
ATOM 732 C CA . ASN A 1 101 ? -6.820 0.774 -5.359 1.00 97.31 101 ASN A CA 1
ATOM 733 C C . ASN A 1 101 ? -5.339 1.137 -5.335 1.00 97.31 101 ASN A C 1
ATOM 735 O O . ASN A 1 101 ? -4.921 1.980 -4.542 1.00 97.31 101 ASN A O 1
ATOM 739 N N . VAL A 1 102 ? -4.561 0.517 -6.219 1.00 96.94 102 VAL A N 1
ATOM 740 C CA . VAL A 1 102 ? -3.129 0.779 -6.372 1.00 96.94 102 VAL A CA 1
ATOM 741 C C . VAL A 1 102 ? -2.887 1.287 -7.785 1.00 96.94 102 VAL A C 1
ATOM 743 O O . VAL A 1 102 ? -3.162 0.585 -8.755 1.00 96.94 102 VAL A O 1
ATOM 746 N N . THR A 1 103 ? -2.370 2.505 -7.888 1.00 95.81 103 THR A N 1
ATOM 747 C CA . THR A 1 103 ? -1.994 3.148 -9.149 1.00 95.81 103 THR A CA 1
ATOM 748 C C . THR A 1 103 ? -0.481 3.285 -9.203 1.00 95.81 103 THR A C 1
ATOM 750 O O . THR A 1 103 ? 0.140 3.750 -8.250 1.00 95.81 103 THR A O 1
ATOM 753 N N . VAL A 1 104 ? 0.138 2.927 -10.323 1.00 93.88 104 VAL A N 1
ATOM 754 C CA . VAL A 1 104 ? 1.576 3.140 -10.518 1.00 93.88 104 VAL A CA 1
ATOM 755 C C . VAL A 1 104 ? 1.784 4.509 -11.152 1.00 93.88 104 VAL A C 1
ATOM 757 O O . VAL A 1 104 ? 1.332 4.757 -12.265 1.00 93.88 104 VAL A O 1
ATOM 760 N N . GLY A 1 105 ? 2.411 5.418 -10.409 1.00 89.00 105 GLY A N 1
ATOM 761 C CA . GLY A 1 105 ? 2.558 6.823 -10.798 1.00 89.00 105 GLY A CA 1
ATOM 762 C C . GLY A 1 105 ? 3.899 7.173 -11.441 1.00 89.00 105 GLY A C 1
ATOM 763 O O . GLY A 1 105 ? 4.016 8.235 -12.046 1.00 89.00 105 GLY A O 1
ATOM 764 N N . GLY A 1 106 ? 4.908 6.311 -11.320 1.00 87.12 106 GLY A N 1
ATOM 765 C CA . GLY A 1 106 ? 6.223 6.541 -11.910 1.00 87.12 106 GLY A CA 1
ATOM 766 C C . GLY A 1 106 ? 7.139 5.332 -11.783 1.00 87.12 106 GLY A C 1
ATOM 767 O O . GLY A 1 106 ? 6.942 4.482 -10.913 1.00 87.12 106 GLY A O 1
ATOM 768 N N . SER A 1 107 ? 8.146 5.266 -12.651 1.00 88.94 107 SER A N 1
ATOM 769 C CA . SER A 1 107 ? 9.170 4.223 -12.632 1.00 88.94 107 SER A CA 1
ATOM 770 C C . SER A 1 107 ? 10.566 4.822 -12.494 1.00 88.94 107 SER A C 1
ATOM 772 O O . SER A 1 107 ? 10.889 5.780 -13.194 1.00 88.94 107 SER A O 1
ATOM 774 N N . VAL A 1 108 ? 11.402 4.237 -11.640 1.00 87.38 108 VAL A N 1
ATOM 775 C CA . VAL A 1 108 ? 12.791 4.664 -11.416 1.00 87.38 108 VAL A CA 1
ATOM 776 C C . VAL A 1 108 ? 13.743 3.588 -11.917 1.00 87.38 108 VAL A C 1
ATOM 778 O O . VAL A 1 108 ? 13.522 2.422 -11.596 1.00 87.38 108 VAL A O 1
ATOM 781 N N . PRO A 1 109 ? 14.814 3.932 -12.647 1.00 88.44 109 PRO A N 1
ATOM 782 C CA . PRO A 1 109 ? 15.849 2.967 -12.996 1.00 88.44 109 PRO A CA 1
ATOM 783 C C . PRO A 1 109 ? 16.440 2.296 -11.750 1.00 88.44 109 PRO A C 1
ATOM 785 O O . PRO A 1 109 ? 16.730 2.956 -10.751 1.00 88.44 109 PRO A O 1
ATOM 788 N N . GLY A 1 110 ? 16.642 0.986 -11.810 1.00 88.50 110 GLY A N 1
ATOM 789 C CA . GLY A 1 110 ? 17.301 0.238 -10.748 1.00 88.50 110 GLY A CA 1
ATOM 790 C C . GLY A 1 110 ? 17.538 -1.212 -11.139 1.00 88.50 110 GLY A C 1
ATOM 791 O O . GLY A 1 110 ? 17.573 -1.560 -12.319 1.00 88.50 110 GLY A O 1
ATOM 792 N N . ASN A 1 111 ? 17.710 -2.063 -10.131 1.00 91.25 111 ASN A N 1
ATOM 793 C CA . ASN A 1 111 ? 17.888 -3.490 -10.361 1.00 91.25 111 ASN A CA 1
ATOM 794 C C . ASN A 1 111 ? 16.596 -4.097 -10.902 1.00 91.25 111 ASN A C 1
ATOM 796 O O . ASN A 1 111 ? 15.499 -3.753 -10.454 1.00 91.25 111 ASN A O 1
ATOM 800 N N . ARG A 1 112 ? 16.743 -5.015 -11.861 1.00 92.62 112 ARG A N 1
ATOM 801 C CA . ARG A 1 112 ? 15.610 -5.768 -12.385 1.00 92.62 112 ARG A CA 1
ATOM 802 C C . ARG A 1 112 ? 14.942 -6.522 -11.243 1.00 92.62 112 ARG A C 1
ATOM 804 O O . ARG A 1 112 ? 15.632 -7.222 -10.514 1.00 92.62 112 ARG A O 1
ATOM 811 N N . VAL A 1 113 ? 13.622 -6.410 -11.163 1.00 93.56 113 VAL A N 1
ATOM 812 C CA . VAL A 1 113 ? 12.800 -7.233 -10.275 1.00 93.56 113 VAL A CA 1
ATOM 813 C C . VAL A 1 113 ? 12.040 -8.240 -11.121 1.00 93.56 113 VAL A C 1
ATOM 815 O O . VAL A 1 113 ? 11.483 -7.882 -12.163 1.00 93.56 113 VAL A O 1
ATOM 818 N N . THR A 1 114 ? 12.045 -9.503 -10.711 1.00 93.62 114 THR A N 1
ATOM 819 C CA . THR A 1 114 ? 11.326 -10.585 -11.402 1.00 93.62 114 THR A CA 1
ATOM 820 C C . THR A 1 114 ? 9.987 -10.884 -10.724 1.00 93.62 114 THR A C 1
ATOM 822 O O . THR A 1 114 ? 9.798 -10.567 -9.555 1.00 93.62 114 THR A O 1
ATOM 825 N N . SER A 1 115 ? 9.032 -11.499 -11.434 1.00 90.62 115 SER A N 1
ATOM 826 C CA . SER A 1 115 ? 7.739 -11.865 -10.825 1.00 90.62 115 SER A CA 1
ATOM 827 C C . SER A 1 115 ? 7.915 -12.842 -9.662 1.00 90.62 115 SER A C 1
ATOM 829 O O . SER A 1 115 ? 7.276 -12.669 -8.633 1.00 90.62 115 SER A O 1
ATOM 831 N N . ALA A 1 116 ? 8.859 -13.781 -9.780 1.00 91.25 116 ALA A N 1
ATOM 832 C CA . ALA A 1 116 ? 9.180 -14.736 -8.722 1.00 91.25 116 ALA A CA 1
ATOM 833 C C . ALA A 1 116 ? 9.668 -14.049 -7.432 1.00 91.25 116 ALA A C 1
ATOM 835 O O . ALA A 1 116 ? 9.299 -14.460 -6.336 1.00 91.25 116 ALA A O 1
ATOM 836 N N . GLU A 1 117 ? 10.459 -12.978 -7.541 1.00 90.38 117 GLU A N 1
ATOM 837 C CA . GLU A 1 117 ? 10.882 -12.190 -6.373 1.00 90.38 117 GLU A CA 1
ATOM 838 C C . GLU A 1 117 ? 9.702 -11.480 -5.702 1.00 90.38 117 GLU A C 1
ATOM 840 O O . GLU A 1 117 ? 9.640 -11.406 -4.478 1.00 90.38 117 GLU A O 1
ATOM 845 N N . VAL A 1 118 ? 8.749 -10.974 -6.489 1.00 91.38 118 VAL A N 1
ATOM 846 C CA . VAL A 1 118 ? 7.533 -10.326 -5.969 1.00 91.38 118 VAL A CA 1
ATOM 847 C C . VAL A 1 118 ? 6.602 -11.349 -5.304 1.00 91.38 118 VAL A C 1
ATOM 849 O O . VAL A 1 118 ? 5.988 -11.051 -4.277 1.00 91.38 118 VAL A O 1
ATOM 852 N N . GLU A 1 119 ? 6.525 -12.562 -5.852 1.00 90.88 119 GLU A N 1
ATOM 853 C CA . GLU A 1 119 ? 5.767 -13.684 -5.286 1.00 90.88 119 GLU A CA 1
ATOM 854 C C . GLU A 1 119 ? 6.328 -14.142 -3.939 1.00 90.88 119 GLU A C 1
ATOM 856 O O . GLU A 1 119 ? 5.565 -14.434 -3.023 1.00 90.88 119 GLU A O 1
ATOM 861 N N . GLN A 1 120 ? 7.652 -14.116 -3.786 1.00 90.81 120 GLN A N 1
ATOM 862 C CA . GLN A 1 120 ? 8.354 -14.451 -2.544 1.00 90.81 120 GLN A CA 1
ATOM 863 C C . GLN A 1 120 ? 8.329 -13.324 -1.499 1.00 90.81 120 GLN A C 1
ATOM 865 O O . GLN A 1 120 ? 9.074 -13.379 -0.517 1.00 90.81 120 GLN A O 1
ATOM 870 N N . ARG A 1 121 ? 7.502 -12.283 -1.680 1.00 89.38 121 ARG A N 1
ATOM 871 C CA . ARG A 1 121 ? 7.384 -11.209 -0.688 1.00 89.38 121 ARG A CA 1
ATOM 872 C C . ARG A 1 121 ? 7.000 -11.765 0.683 1.00 89.38 121 ARG A C 1
ATOM 874 O O . ARG A 1 121 ? 6.209 -12.700 0.802 1.00 89.38 121 ARG A O 1
ATOM 881 N N . GLN A 1 122 ? 7.486 -11.108 1.729 1.00 84.62 122 GLN A N 1
ATOM 882 C CA . GLN A 1 122 ? 7.082 -11.440 3.088 1.00 84.62 122 GLN A CA 1
ATOM 883 C C . GLN A 1 122 ? 5.604 -11.081 3.304 1.00 84.62 122 GLN A C 1
ATOM 885 O O . GLN A 1 122 ? 5.165 -9.969 2.992 1.00 84.62 122 GLN A O 1
ATOM 890 N N . VAL A 1 123 ? 4.838 -12.023 3.854 1.00 86.69 123 VAL A N 1
ATOM 891 C CA . VAL A 1 123 ? 3.448 -11.794 4.273 1.00 86.69 123 VAL A CA 1
ATOM 892 C C . VAL A 1 123 ? 3.445 -10.995 5.573 1.00 86.69 123 VAL A C 1
ATOM 894 O O . VAL A 1 123 ? 4.265 -11.232 6.466 1.00 86.69 123 VAL A O 1
ATOM 897 N N . ALA A 1 124 ? 2.533 -10.032 5.684 1.00 81.94 124 ALA A N 1
ATOM 898 C CA . ALA A 1 124 ? 2.432 -9.212 6.880 1.00 81.94 124 ALA A CA 1
ATOM 899 C C . ALA A 1 124 ? 2.005 -10.063 8.087 1.00 81.94 124 ALA A C 1
ATOM 901 O O . ALA A 1 124 ? 0.972 -10.728 8.057 1.00 81.94 124 ALA A O 1
ATOM 902 N N . ALA A 1 125 ? 2.789 -10.009 9.162 1.00 80.75 125 ALA A N 1
ATOM 903 C CA . ALA A 1 125 ? 2.496 -10.684 10.420 1.00 80.75 125 ALA A CA 1
ATOM 904 C C . ALA A 1 125 ? 2.596 -9.681 11.571 1.00 80.75 125 ALA A C 1
ATOM 906 O O . ALA A 1 125 ? 3.587 -8.955 11.680 1.00 80.75 125 ALA A O 1
ATOM 907 N N . ALA A 1 126 ? 1.579 -9.642 12.432 1.00 77.25 126 ALA A N 1
ATOM 908 C CA . ALA A 1 126 ? 1.630 -8.832 13.639 1.00 77.25 126 ALA A CA 1
ATOM 909 C C . ALA A 1 126 ? 2.543 -9.491 14.674 1.00 77.25 126 ALA A C 1
ATOM 911 O O . ALA A 1 126 ? 2.408 -10.672 14.997 1.00 77.25 126 ALA A O 1
ATOM 912 N N . VAL A 1 127 ? 3.475 -8.711 15.214 1.00 76.00 127 VAL A N 1
ATOM 913 C CA . VAL A 1 127 ? 4.326 -9.150 16.319 1.00 76.00 127 VAL A CA 1
ATOM 914 C C . VAL A 1 127 ? 3.596 -8.849 17.620 1.00 76.00 127 VAL A C 1
ATOM 916 O O . VAL A 1 127 ? 3.373 -7.685 17.953 1.00 76.00 127 VAL A O 1
ATOM 919 N N . ALA A 1 128 ? 3.240 -9.892 18.370 1.00 73.31 128 ALA A N 1
ATOM 920 C CA . ALA A 1 128 ? 2.683 -9.716 19.703 1.00 73.31 128 ALA A CA 1
ATOM 921 C C . ALA A 1 128 ? 3.742 -9.060 20.612 1.00 73.31 128 ALA A C 1
ATOM 923 O O . ALA A 1 128 ? 4.855 -9.592 20.733 1.00 73.31 128 ALA A O 1
ATOM 924 N N . PRO A 1 129 ? 3.446 -7.911 21.247 1.00 74.31 129 PRO A N 1
ATOM 925 C CA . PRO A 1 129 ? 4.386 -7.300 22.170 1.00 74.31 129 PRO A CA 1
ATOM 926 C C . PRO A 1 129 ? 4.619 -8.238 23.357 1.00 74.31 129 PRO A C 1
ATOM 928 O O . PRO A 1 129 ? 3.699 -8.886 23.857 1.00 74.31 129 PRO A O 1
ATOM 931 N N . ARG A 1 130 ? 5.861 -8.294 23.844 1.00 76.06 130 ARG A N 1
ATOM 932 C CA . ARG A 1 130 ? 6.160 -8.963 25.114 1.00 76.06 130 ARG A CA 1
ATOM 933 C C . ARG A 1 130 ? 5.613 -8.090 26.242 1.00 76.06 130 ARG A C 1
ATOM 935 O O . ARG A 1 130 ? 6.185 -7.048 26.546 1.00 76.06 130 ARG A O 1
ATOM 942 N N . ILE A 1 131 ? 4.487 -8.497 26.820 1.00 76.81 131 ILE A N 1
ATOM 943 C CA . ILE A 1 131 ? 3.862 -7.801 27.945 1.00 76.81 131 ILE A CA 1
ATOM 944 C C . ILE A 1 131 ? 4.553 -8.270 29.224 1.00 76.81 131 ILE A C 1
ATOM 946 O O . ILE A 1 131 ? 4.381 -9.412 29.643 1.00 76.81 131 ILE A O 1
ATOM 950 N N . THR A 1 132 ? 5.325 -7.387 29.854 1.00 76.50 132 THR A N 1
ATOM 951 C CA . THR A 1 132 ? 5.755 -7.584 31.241 1.00 76.50 132 THR A CA 1
ATOM 952 C C . THR A 1 132 ? 4.708 -6.916 32.131 1.00 76.50 132 THR A C 1
ATOM 954 O O . THR A 1 132 ? 4.604 -5.687 32.088 1.00 76.50 132 THR A O 1
ATOM 957 N N . PRO A 1 133 ? 3.896 -7.668 32.897 1.00 76.12 133 PRO A N 1
ATOM 958 C CA . PRO A 1 133 ? 2.910 -7.059 33.779 1.00 76.12 133 PRO A CA 1
ATOM 959 C C . PRO A 1 133 ? 3.630 -6.182 34.806 1.00 76.12 133 PRO A C 1
ATOM 961 O O . PRO A 1 133 ? 4.522 -6.640 35.519 1.00 76.12 133 PRO A O 1
ATOM 964 N N . SER A 1 134 ? 3.267 -4.902 34.850 1.00 73.06 134 SER A N 1
ATOM 965 C CA . SER A 1 134 ? 3.738 -3.984 35.883 1.00 73.06 134 SER A CA 1
ATOM 966 C C . SER A 1 134 ? 2.792 -4.076 37.084 1.00 73.06 134 SER A C 1
ATOM 968 O O . SER A 1 134 ? 1.574 -4.051 36.877 1.00 73.06 134 SER A O 1
ATOM 970 N N . PRO A 1 135 ? 3.295 -4.199 38.326 1.00 74.50 135 PRO A N 1
ATOM 971 C CA . PRO A 1 135 ? 2.448 -4.139 39.507 1.00 74.50 135 PRO A CA 1
ATOM 972 C C . PRO A 1 135 ? 1.874 -2.723 39.635 1.00 74.50 135 PRO A C 1
ATOM 974 O O . PRO A 1 135 ? 2.564 -1.783 40.023 1.00 74.50 135 PRO A O 1
ATOM 977 N N . VAL A 1 136 ? 0.600 -2.567 39.279 1.00 73.38 136 VAL A N 1
ATOM 978 C CA . VAL A 1 136 ? -0.141 -1.321 39.482 1.00 73.38 136 VAL A CA 1
ATOM 979 C C . VAL A 1 136 ? -0.549 -1.252 40.949 1.00 73.38 136 VAL A C 1
ATOM 981 O O . VAL A 1 136 ? -1.267 -2.122 41.439 1.00 73.38 136 VAL A O 1
ATOM 984 N N . TRP A 1 137 ? -0.103 -0.215 41.656 1.00 66.12 137 TRP A N 1
ATOM 985 C CA . TRP A 1 137 ? -0.598 0.074 42.998 1.00 66.12 137 TRP A CA 1
ATOM 986 C C . TRP A 1 137 ? -2.007 0.657 42.882 1.00 66.12 137 TRP A C 1
ATOM 988 O O . TRP A 1 137 ? -2.189 1.770 42.388 1.00 66.12 137 TRP A O 1
ATOM 998 N N . GLN A 1 138 ? -3.010 -0.112 43.297 1.00 73.62 138 GLN A N 1
ATOM 999 C CA . GLN A 1 138 ? -4.366 0.394 43.472 1.00 73.62 138 GLN A CA 1
ATOM 1000 C C . GLN A 1 138 ? -4.534 0.827 44.932 1.00 73.62 138 GLN A C 1
ATOM 1002 O O . GLN A 1 138 ? -4.252 0.021 45.825 1.00 73.62 138 GLN A O 1
ATOM 1007 N N . PRO A 1 139 ? -4.989 2.062 45.210 1.00 68.06 139 PRO A N 1
ATOM 1008 C CA . PRO A 1 139 ? -5.343 2.439 46.567 1.00 68.06 139 PRO A CA 1
ATOM 1009 C C . PRO A 1 139 ? -6.518 1.570 47.020 1.00 68.06 139 PRO A C 1
ATOM 1011 O O . PRO A 1 139 ? -7.627 1.672 46.498 1.00 68.06 139 PRO A O 1
ATOM 1014 N N . VAL A 1 140 ? -6.270 0.697 47.994 1.00 71.75 140 VAL A N 1
ATOM 1015 C CA . VAL A 1 140 ? -7.330 -0.042 48.679 1.00 71.75 140 VAL A CA 1
ATOM 1016 C C . VAL A 1 140 ? -7.985 0.934 49.647 1.00 71.75 140 VAL A C 1
ATOM 1018 O O . VAL A 1 140 ? -7.414 1.274 50.683 1.00 71.75 140 VAL A O 1
ATOM 1021 N N . THR A 1 141 ? -9.174 1.422 49.308 1.00 62.81 141 THR A N 1
ATOM 1022 C CA . THR A 1 141 ? -10.000 2.173 50.252 1.00 62.81 141 THR A CA 1
ATOM 1023 C C . THR A 1 141 ? -10.378 1.251 51.408 1.00 62.81 141 THR A C 1
ATOM 1025 O O . THR A 1 141 ? -10.975 0.191 51.215 1.00 62.81 141 THR A O 1
ATOM 1028 N N . ALA A 1 142 ? -10.015 1.639 52.632 1.00 63.00 142 ALA A N 1
ATOM 1029 C CA . ALA A 1 142 ? -10.518 0.971 53.824 1.00 63.00 142 ALA A CA 1
ATOM 1030 C C . ALA A 1 142 ? -12.054 1.051 53.834 1.00 63.00 142 ALA A C 1
ATOM 1032 O O . ALA A 1 142 ? -12.625 2.076 53.451 1.00 63.00 142 ALA A O 1
ATOM 1033 N N . LYS A 1 143 ? -12.725 -0.027 54.266 1.00 67.06 143 LYS A N 1
ATOM 1034 C CA . LYS A 1 143 ? -14.181 -0.021 54.479 1.00 67.06 143 LYS A CA 1
ATOM 1035 C C . LYS A 1 143 ? -14.542 1.196 55.330 1.00 67.06 143 LYS A C 1
ATOM 1037 O O . LYS A 1 143 ? -13.860 1.459 56.318 1.00 67.06 143 LYS A O 1
ATOM 1042 N N . SER A 1 144 ? -15.588 1.916 54.923 1.00 61.84 144 SER A N 1
ATOM 1043 C CA . SER A 1 144 ? -16.111 3.102 55.605 1.00 61.84 144 SER A CA 1
ATOM 1044 C C . SER A 1 144 ? -16.063 2.919 57.121 1.00 61.84 144 SER A C 1
ATOM 1046 O O . SER A 1 144 ? -16.744 2.048 57.668 1.00 61.84 144 SER A O 1
ATOM 1048 N N . VAL A 1 145 ? -15.233 3.709 57.798 1.00 62.72 145 VAL A N 1
ATOM 1049 C CA . VAL A 1 145 ? -15.224 3.746 59.259 1.00 62.72 145 VAL A CA 1
ATOM 1050 C C . VAL A 1 145 ? -16.552 4.361 59.679 1.00 62.72 145 VAL A C 1
ATOM 1052 O O . VAL A 1 145 ? -16.889 5.455 59.230 1.00 62.72 145 VAL A O 1
ATOM 1055 N N . ASN A 1 146 ? -17.319 3.654 60.512 1.00 60.66 146 ASN A N 1
ATOM 1056 C CA . ASN A 1 146 ? -18.505 4.223 61.143 1.00 60.66 146 ASN A CA 1
ATOM 1057 C C . ASN A 1 146 ? -18.045 5.400 62.006 1.00 60.66 146 ASN A C 1
ATOM 1059 O O . ASN A 1 146 ? -17.466 5.209 63.078 1.00 60.66 146 ASN A O 1
ATOM 1063 N N . VAL A 1 147 ? -18.246 6.617 61.503 1.00 62.34 147 VAL A N 1
ATOM 1064 C CA . VAL A 1 147 ? -17.973 7.836 62.254 1.00 62.34 147 VAL A CA 1
ATOM 1065 C C . VAL A 1 147 ? -18.915 7.812 63.448 1.00 62.34 147 VAL A C 1
ATOM 1067 O O . VAL A 1 147 ? -20.135 7.760 63.293 1.00 62.34 147 VAL A O 1
ATOM 1070 N N . ARG A 1 148 ? -18.347 7.785 64.656 1.00 60.22 148 ARG A N 1
ATOM 1071 C CA . ARG A 1 148 ? -19.129 7.903 65.883 1.00 60.22 148 ARG A CA 1
ATOM 1072 C C . ARG A 1 148 ? -19.877 9.230 65.786 1.00 60.22 148 ARG A C 1
ATOM 1074 O O . ARG A 1 148 ? -19.236 10.270 65.663 1.00 60.22 148 ARG A O 1
ATOM 1081 N N . SER A 1 149 ? -21.208 9.175 65.802 1.00 58.53 149 SER A N 1
ATOM 1082 C CA . SER A 1 149 ? -22.059 10.356 65.927 1.00 58.53 149 SER A CA 1
ATOM 1083 C C . SER A 1 149 ? -21.518 11.202 67.073 1.00 58.53 149 SER A C 1
ATOM 1085 O O . SER A 1 149 ? -21.567 10.779 68.230 1.00 58.53 149 SER A O 1
ATOM 1087 N N . ILE A 1 150 ? -20.958 12.367 66.753 1.00 57.84 150 ILE A N 1
ATOM 1088 C CA . ILE A 1 150 ? -20.617 13.357 67.765 1.00 57.84 150 ILE A CA 1
ATOM 1089 C C . ILE A 1 150 ? -21.964 13.776 68.338 1.00 57.84 150 ILE A C 1
ATOM 1091 O O . ILE A 1 150 ? -22.834 14.216 67.588 1.00 57.84 150 ILE A O 1
ATOM 1095 N N . ALA A 1 151 ? -22.174 13.554 69.635 1.00 59.94 151 ALA A N 1
ATOM 1096 C CA . ALA A 1 151 ? -23.369 14.053 70.292 1.00 59.94 151 ALA A CA 1
ATOM 1097 C C . ALA A 1 151 ? -23.392 15.567 70.072 1.00 59.94 151 ALA A C 1
ATOM 1099 O O . ALA A 1 151 ? -22.472 16.267 70.498 1.00 59.94 151 ALA A O 1
ATOM 1100 N N . THR A 1 152 ? -24.399 16.051 69.348 1.00 57.41 152 THR A N 1
ATOM 1101 C CA . THR A 1 152 ? -24.691 17.477 69.249 1.00 57.41 152 THR A CA 1
ATOM 1102 C C . THR A 1 152 ? -24.736 18.026 70.672 1.00 57.41 152 THR A C 1
ATOM 1104 O O . THR A 1 152 ? -25.528 17.512 71.469 1.00 57.41 152 THR A O 1
ATOM 1107 N N . PRO A 1 153 ? -23.883 19.006 71.033 1.00 57.75 153 PRO A N 1
ATOM 1108 C CA . PRO A 1 153 ? -24.006 19.684 72.311 1.00 57.75 153 PRO A CA 1
ATOM 1109 C C . PRO A 1 153 ? -25.441 20.181 72.424 1.00 57.75 153 PRO A C 1
ATOM 1111 O O . PRO A 1 153 ? -25.941 20.825 71.501 1.00 57.75 153 PRO A O 1
ATOM 1114 N N . GLN A 1 154 ? -26.118 19.813 73.509 1.00 60.94 154 GLN A N 1
ATOM 1115 C CA . GLN A 1 154 ? -27.472 20.276 73.763 1.00 60.94 154 GLN A CA 1
ATOM 1116 C C . GLN A 1 154 ? -27.474 21.802 73.698 1.00 60.94 154 GLN A C 1
ATOM 1118 O O . GLN A 1 154 ? -26.655 22.450 74.351 1.00 60.94 154 GLN A O 1
ATOM 1123 N N . GLU A 1 155 ? -28.347 22.338 72.848 1.00 54.91 155 GLU A N 1
ATOM 1124 C CA . GLU A 1 155 ? -28.458 23.760 72.555 1.00 54.91 155 GLU A CA 1
ATOM 1125 C C . GLU A 1 155 ? -28.670 24.514 73.873 1.00 54.91 155 GLU A C 1
ATOM 1127 O O . GLU A 1 155 ? -29.726 24.437 74.505 1.00 54.91 155 GLU A O 1
ATOM 1132 N N . ALA A 1 156 ? -27.614 25.169 74.357 1.00 60.31 156 ALA A N 1
ATOM 1133 C CA . ALA A 1 156 ? -27.726 26.043 75.508 1.00 60.31 156 ALA A CA 1
ATOM 1134 C C . ALA A 1 156 ? -28.612 27.228 75.094 1.00 60.31 156 ALA A C 1
ATOM 1136 O O . ALA A 1 156 ? -28.398 27.770 74.006 1.00 60.31 156 ALA A O 1
ATOM 1137 N N . PRO A 1 157 ? -29.587 27.653 75.919 1.00 60.66 157 PRO A N 1
ATOM 1138 C CA . PRO A 1 157 ? -30.454 28.767 75.569 1.00 60.66 157 PRO A CA 1
ATOM 1139 C C . PRO A 1 157 ? -29.600 30.019 75.354 1.00 60.66 157 PRO A C 1
ATOM 1141 O O . PRO A 1 157 ? -29.017 30.577 76.288 1.00 60.66 157 PRO A O 1
ATOM 1144 N N . VAL A 1 158 ? -29.504 30.433 74.092 1.00 58.72 158 VAL A N 1
ATOM 1145 C CA . VAL A 1 158 ? -28.811 31.647 73.679 1.00 58.72 158 VAL A CA 1
ATOM 1146 C C . VAL A 1 158 ? -29.572 32.818 74.291 1.00 58.72 158 VAL A C 1
ATOM 1148 O O . VAL A 1 158 ? -30.762 32.997 74.037 1.00 58.72 158 VAL A O 1
ATOM 1151 N N . ARG A 1 159 ? -28.907 33.617 75.133 1.00 56.09 159 ARG A N 1
ATOM 1152 C CA . ARG A 1 159 ? -29.491 34.877 75.602 1.00 56.09 159 ARG A CA 1
ATOM 1153 C C . ARG A 1 159 ? -29.728 35.765 74.388 1.00 56.09 159 ARG A C 1
ATOM 1155 O O . ARG A 1 159 ? -28.778 36.108 73.688 1.00 56.09 159 ARG A O 1
ATOM 1162 N N . THR A 1 160 ? -30.978 36.155 74.166 1.00 52.28 160 THR A N 1
ATOM 1163 C CA . THR A 1 160 ? -31.336 37.155 73.164 1.00 52.28 160 THR A CA 1
ATOM 1164 C C . THR A 1 160 ? -30.616 38.456 73.496 1.00 52.28 160 THR A C 1
ATOM 1166 O O . THR A 1 160 ? -30.920 39.112 74.492 1.00 52.28 160 THR A O 1
ATOM 1169 N N . ILE A 1 161 ? -29.633 38.822 72.679 1.00 55.75 161 ILE A N 1
ATOM 1170 C CA . ILE A 1 161 ? -29.030 40.150 72.725 1.00 55.75 161 ILE A CA 1
ATOM 1171 C C . ILE A 1 161 ? -29.963 41.060 71.931 1.00 55.75 161 ILE A C 1
ATOM 1173 O O . ILE A 1 161 ? -30.185 40.840 70.741 1.00 55.75 161 ILE A O 1
ATOM 1177 N N . ALA A 1 162 ? -30.546 42.056 72.597 1.00 57.16 162 ALA A N 1
ATOM 1178 C CA . ALA A 1 162 ? -31.319 43.092 71.930 1.00 57.16 162 ALA A CA 1
ATOM 1179 C C . ALA A 1 162 ? -30.392 43.875 70.987 1.00 57.16 162 ALA A C 1
ATOM 1181 O O . ALA A 1 162 ? -29.403 44.464 71.427 1.00 57.16 162 ALA A O 1
ATOM 1182 N N . ALA A 1 163 ? -30.695 43.850 69.690 1.00 52.00 163 ALA A N 1
ATOM 1183 C CA . ALA A 1 163 ? -29.965 44.627 68.701 1.00 52.00 163 ALA A CA 1
ATOM 1184 C C . ALA A 1 163 ? -30.184 46.134 68.958 1.00 52.00 163 ALA A C 1
ATOM 1186 O O . ALA A 1 163 ? -31.329 46.548 69.161 1.00 52.00 163 ALA A O 1
ATOM 1187 N N . PRO A 1 164 ? -29.134 46.975 68.948 1.00 53.09 164 PRO A N 1
ATOM 1188 C CA . PRO A 1 164 ? -29.314 48.419 68.999 1.00 53.09 164 PRO A CA 1
ATOM 1189 C C . PRO A 1 164 ? -30.062 48.890 67.744 1.00 53.09 164 PRO A C 1
ATOM 1191 O O . PRO A 1 164 ? -29.696 48.553 66.621 1.00 53.09 164 PRO A O 1
ATOM 1194 N N . ALA A 1 165 ? -31.117 49.681 67.946 1.00 58.69 165 ALA A N 1
ATOM 1195 C CA . ALA A 1 165 ? -32.083 50.108 66.930 1.00 58.69 165 ALA A CA 1
ATOM 1196 C C . ALA A 1 165 ? -31.563 51.149 65.914 1.00 58.69 165 ALA A C 1
ATOM 1198 O O . ALA A 1 165 ? -32.361 51.818 65.265 1.00 58.69 165 ALA A O 1
ATOM 1199 N N . ASN A 1 166 ? -30.248 51.290 65.744 1.00 54.22 166 ASN A N 1
ATOM 1200 C CA . ASN A 1 166 ? -29.677 52.253 64.807 1.00 54.22 166 ASN A CA 1
ATOM 1201 C C . ASN A 1 166 ? -28.940 51.514 63.694 1.00 54.22 166 ASN A C 1
ATOM 1203 O O . ASN A 1 166 ? -27.930 50.852 63.927 1.00 54.22 166 ASN A O 1
ATOM 1207 N N . GLY A 1 167 ? -29.495 51.623 62.485 1.00 58.62 167 GLY A N 1
ATOM 1208 C CA . GLY A 1 167 ? -28.998 50.991 61.271 1.00 58.62 167 GLY A CA 1
ATOM 1209 C C . GLY A 1 167 ? -27.543 51.349 60.999 1.00 58.62 167 GLY A C 1
ATOM 1210 O O . GLY A 1 167 ? -27.227 52.457 60.573 1.00 58.62 167 GLY A O 1
ATOM 1211 N N . VAL A 1 168 ? -26.658 50.382 61.216 1.00 51.41 168 VAL A N 1
ATOM 1212 C CA . VAL A 1 168 ? -25.301 50.431 60.683 1.00 51.41 168 VAL A CA 1
ATOM 1213 C C . VAL A 1 168 ? -25.386 49.946 59.241 1.00 51.41 168 VAL A C 1
ATOM 1215 O O . VAL A 1 168 ? -25.707 48.786 58.983 1.00 51.41 168 VAL A O 1
ATOM 1218 N N . ALA A 1 169 ? -25.151 50.858 58.299 1.00 60.56 169 ALA A N 1
ATOM 1219 C CA . ALA A 1 169 ? -25.073 50.547 56.880 1.00 60.56 169 ALA A CA 1
ATOM 1220 C C . ALA A 1 169 ? -23.935 49.545 56.644 1.00 60.56 169 ALA A C 1
ATOM 1222 O O . ALA A 1 169 ? -22.763 49.845 56.874 1.00 60.56 169 ALA A O 1
ATOM 1223 N N . VAL A 1 170 ? -24.291 48.341 56.207 1.00 52.62 170 VAL A N 1
ATOM 1224 C CA . VAL A 1 170 ? -23.324 47.297 55.876 1.00 52.62 170 VAL A CA 1
ATOM 1225 C C . VAL A 1 170 ? -22.697 47.659 54.530 1.00 52.62 170 VAL A C 1
ATOM 1227 O O . VAL A 1 170 ? -23.395 47.723 53.517 1.00 52.62 170 VAL A O 1
ATOM 1230 N N . GLN A 1 171 ? -21.390 47.928 54.505 1.00 53.03 171 GLN A N 1
ATOM 1231 C CA . GLN A 1 171 ? -20.651 48.021 53.247 1.00 53.03 171 GLN A CA 1
ATOM 1232 C C . GLN A 1 171 ? -20.674 46.647 52.575 1.00 53.03 171 GLN A C 1
ATOM 1234 O O . GLN A 1 171 ? -20.287 45.643 53.174 1.00 53.03 171 GLN A O 1
ATOM 1239 N N . SER A 1 172 ? -21.173 46.606 51.341 1.00 51.97 172 SER A N 1
ATOM 1240 C CA . SER A 1 172 ? -21.158 45.394 50.526 1.00 51.97 172 SER A CA 1
ATOM 1241 C C . SER A 1 172 ? -19.709 45.004 50.250 1.00 51.97 172 SER A C 1
ATOM 1243 O O . SER A 1 172 ? -18.930 45.813 49.753 1.00 51.97 172 SER A O 1
ATOM 1245 N N . VAL A 1 173 ? -19.348 43.776 50.614 1.00 54.00 173 VAL A N 1
ATOM 1246 C CA . VAL A 1 173 ? -18.048 43.186 50.289 1.00 54.00 173 VAL A CA 1
ATOM 1247 C C . VAL A 1 173 ? -18.062 42.813 48.809 1.00 54.00 173 VAL A C 1
ATOM 1249 O O . VAL A 1 173 ? -18.976 42.122 48.358 1.00 54.00 173 VAL A O 1
ATOM 1252 N N . ASP A 1 174 ? -17.059 43.282 48.067 1.00 54.72 174 ASP A N 1
ATOM 1253 C CA . ASP A 1 174 ? -16.900 43.006 46.640 1.00 54.72 174 ASP A CA 1
ATOM 1254 C C . ASP A 1 174 ? -16.856 41.496 46.366 1.00 54.72 174 ASP A C 1
ATOM 1256 O O . ASP A 1 174 ? -15.974 40.769 46.829 1.00 54.72 174 ASP A O 1
ATOM 1260 N N . THR A 1 175 ? -17.809 41.021 45.566 1.00 55.53 175 THR A N 1
ATOM 1261 C CA . THR A 1 175 ? -17.757 39.699 44.938 1.00 55.53 175 THR A CA 1
ATOM 1262 C C . THR A 1 175 ? -16.551 39.622 43.994 1.00 55.53 175 THR A C 1
ATOM 1264 O O . THR A 1 175 ? -16.348 40.559 43.213 1.00 55.53 175 THR A O 1
ATOM 1267 N N . PRO A 1 176 ? -15.764 38.527 43.997 1.00 51.62 176 PRO A N 1
ATOM 1268 C CA . PRO A 1 176 ? -14.639 38.395 43.083 1.00 51.62 176 PRO A CA 1
ATOM 1269 C C . PRO A 1 176 ? -15.144 38.425 41.639 1.00 51.62 176 PRO A C 1
ATOM 1271 O O . PRO A 1 176 ? -16.019 37.648 41.260 1.00 51.62 176 PRO A O 1
ATOM 1274 N N . ARG A 1 177 ? -14.603 39.358 40.847 1.00 58.41 177 ARG A N 1
ATOM 1275 C CA . ARG A 1 177 ? -14.954 39.524 39.436 1.00 58.41 177 ARG A CA 1
ATOM 1276 C C . ARG A 1 177 ? -14.585 38.268 38.652 1.00 58.41 177 ARG A C 1
ATOM 1278 O O . ARG A 1 177 ? -13.461 37.771 38.743 1.00 58.41 177 ARG A O 1
ATOM 1285 N N . GLU A 1 178 ? -15.541 37.800 37.861 1.00 54.78 178 GLU A N 1
ATOM 1286 C CA . GLU A 1 178 ? -15.346 36.792 36.828 1.00 54.78 178 GLU A CA 1
ATOM 1287 C C . GLU A 1 178 ? -14.195 37.245 35.918 1.00 54.78 178 GLU A C 1
ATOM 1289 O O . GLU A 1 178 ? -14.158 38.379 35.440 1.00 54.78 178 GLU A O 1
ATOM 1294 N N . THR A 1 179 ? -13.174 36.402 35.785 1.00 53.34 179 THR A N 1
ATOM 1295 C CA . THR A 1 179 ? -11.968 36.752 35.032 1.00 53.34 179 THR A CA 1
ATOM 1296 C C . THR A 1 179 ? -12.301 36.751 33.544 1.00 53.34 179 THR A C 1
ATOM 1298 O O . THR A 1 179 ? -12.668 35.710 33.002 1.00 53.34 179 THR A O 1
ATOM 1301 N N . GLU A 1 180 ? -12.152 37.899 32.879 1.00 56.22 180 GLU A N 1
ATOM 1302 C CA . GLU A 1 180 ? -12.260 38.000 31.423 1.00 56.22 180 GLU A CA 1
ATOM 1303 C C . GLU A 1 180 ? -11.275 37.038 30.752 1.00 56.22 180 GLU A C 1
ATOM 1305 O O . GLU A 1 180 ? -10.050 37.132 30.896 1.00 56.22 180 GLU A O 1
ATOM 1310 N N . VAL A 1 181 ? -11.830 36.102 29.988 1.00 56.22 181 VAL A N 1
ATOM 1311 C CA . VAL A 1 181 ? -11.076 35.262 29.067 1.00 56.22 181 VAL A CA 1
ATOM 1312 C C . VAL A 1 181 ? -10.450 36.190 28.030 1.00 56.22 181 VAL A C 1
ATOM 1314 O O . VAL A 1 181 ? -11.155 36.879 27.294 1.00 56.22 181 VAL A O 1
ATOM 1317 N N . ARG A 1 182 ? -9.115 36.230 27.964 1.00 49.50 182 ARG A N 1
ATOM 1318 C CA . ARG A 1 182 ? -8.410 36.941 26.893 1.00 49.50 182 ARG A CA 1
ATOM 1319 C C . ARG A 1 182 ? -8.804 36.325 25.554 1.00 49.50 182 ARG A C 1
ATOM 1321 O O . ARG A 1 182 ? -8.302 35.262 25.191 1.00 49.50 182 ARG A O 1
ATOM 1328 N N . ASN A 1 183 ? -9.646 37.022 24.801 1.00 50.44 183 ASN A N 1
ATOM 1329 C CA . ASN A 1 183 ? -9.755 36.798 23.371 1.00 50.44 183 ASN A CA 1
ATOM 1330 C C . ASN A 1 183 ? -8.409 37.179 22.758 1.00 50.44 183 ASN A C 1
ATOM 1332 O O . ASN A 1 183 ? -8.012 38.343 22.739 1.00 50.44 183 ASN A O 1
ATOM 1336 N N . ILE A 1 184 ? -7.667 36.171 22.317 1.00 47.06 184 ILE A N 1
ATOM 1337 C CA . ILE A 1 184 ? -6.461 36.372 21.529 1.00 47.06 184 ILE A CA 1
ATOM 1338 C C . ILE A 1 184 ? -6.948 36.828 20.151 1.00 47.06 184 ILE A C 1
ATOM 1340 O O . ILE A 1 184 ? -7.282 35.998 19.308 1.00 47.06 184 ILE A O 1
ATOM 1344 N N . SER A 1 185 ? -7.031 38.144 19.935 1.00 45.78 185 SER A N 1
ATOM 1345 C CA . SER A 1 185 ? -7.111 38.704 18.586 1.00 45.78 185 SER A CA 1
ATOM 1346 C C . SER A 1 185 ? -5.798 38.390 17.889 1.00 45.78 185 SER A C 1
ATOM 1348 O O . SER A 1 185 ? -4.773 39.027 18.124 1.00 45.78 185 SER A O 1
ATOM 1350 N N . ILE A 1 186 ? -5.818 37.354 17.065 1.00 44.53 186 ILE A N 1
ATOM 1351 C CA . ILE A 1 186 ? -4.850 37.234 15.990 1.00 44.53 186 ILE A CA 1
ATOM 1352 C C . ILE A 1 186 ? -5.371 38.187 14.917 1.00 44.53 186 ILE A C 1
ATOM 1354 O O . ILE A 1 186 ? -6.462 37.962 14.393 1.00 44.53 186 ILE A O 1
ATOM 1358 N N . ASP A 1 187 ? -4.613 39.241 14.614 1.00 51.91 187 ASP A N 1
ATOM 1359 C CA . ASP A 1 187 ? -4.785 40.015 13.384 1.00 51.91 187 ASP A CA 1
ATOM 1360 C C . ASP A 1 187 ? -4.518 39.071 12.204 1.00 51.91 187 ASP A C 1
ATOM 1362 O O . ASP A 1 187 ? -3.394 38.943 11.709 1.00 51.91 187 ASP A O 1
ATOM 1366 N N . LEU A 1 188 ? -5.545 38.323 11.795 1.00 56.16 188 LEU A N 1
ATOM 1367 C CA . LEU A 1 188 ? -5.545 37.685 10.491 1.00 56.16 188 LEU A CA 1
ATOM 1368 C C . LEU A 1 188 ? -5.765 38.796 9.460 1.00 56.16 188 LEU A C 1
ATOM 1370 O O . LEU A 1 188 ? -6.707 39.574 9.612 1.00 56.16 188 LEU A O 1
ATOM 1374 N N . PRO A 1 189 ? -4.935 38.883 8.408 1.00 60.25 189 PRO A N 1
ATOM 1375 C CA . PRO A 1 189 ? -5.210 39.800 7.315 1.00 60.25 189 PRO A CA 1
ATOM 1376 C C . PRO A 1 189 ? -6.586 39.478 6.727 1.00 60.25 189 PRO A C 1
ATOM 1378 O O . PRO A 1 189 ? -6.911 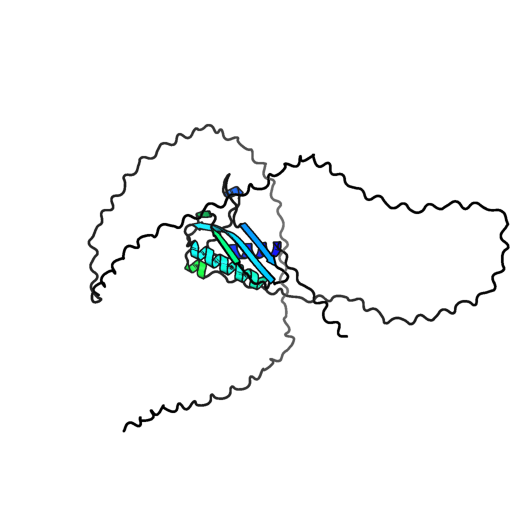38.304 6.545 1.00 60.25 189 PRO A O 1
ATOM 1381 N N . ASP A 1 190 ? -7.363 40.520 6.421 1.00 51.06 190 ASP A N 1
ATOM 1382 C CA . ASP A 1 190 ? -8.645 40.426 5.721 1.00 51.06 190 ASP A CA 1
ATOM 1383 C C . ASP A 1 190 ? -8.466 39.619 4.432 1.00 51.06 190 ASP A C 1
ATOM 1385 O O . ASP A 1 190 ? -8.052 40.111 3.377 1.00 51.06 190 ASP A O 1
ATOM 1389 N N . HIS A 1 191 ? -8.755 38.328 4.511 1.00 53.22 191 HIS A N 1
ATOM 1390 C CA . HIS A 1 191 ? -8.895 37.507 3.334 1.00 53.22 191 HIS A CA 1
ATOM 1391 C C . HIS A 1 191 ? -10.270 37.831 2.775 1.00 53.22 191 HIS A C 1
ATOM 1393 O O . HIS A 1 191 ? -11.274 37.300 3.245 1.00 53.22 191 HIS A O 1
ATOM 1399 N N . GLN A 1 192 ? -10.308 38.722 1.779 1.00 54.03 192 GLN A N 1
ATOM 1400 C CA . GLN A 1 192 ? -11.484 38.898 0.935 1.00 54.03 192 GLN A CA 1
ATOM 1401 C C . GLN A 1 192 ? -11.981 37.507 0.541 1.00 54.03 192 GLN A C 1
ATOM 1403 O O . GLN A 1 192 ? -11.279 36.763 -0.154 1.00 54.03 192 GLN A O 1
ATOM 1408 N N . LEU A 1 193 ? -13.164 37.142 1.036 1.00 55.97 193 LEU A N 1
ATOM 1409 C CA . LEU A 1 193 ? -13.846 35.922 0.647 1.00 55.97 193 LEU A CA 1
ATOM 1410 C C . LEU A 1 193 ? -14.030 36.002 -0.866 1.00 55.97 193 LEU A C 1
ATOM 1412 O O . LEU A 1 193 ? -14.874 36.745 -1.363 1.00 55.97 193 LEU A O 1
ATOM 1416 N N . ARG A 1 194 ? -13.203 35.273 -1.621 1.00 56.19 194 ARG A N 1
ATOM 1417 C CA . ARG A 1 194 ? -13.515 35.031 -3.022 1.00 56.19 194 ARG A CA 1
ATOM 1418 C C . ARG A 1 194 ? -14.768 34.184 -3.021 1.00 56.19 194 ARG A C 1
ATOM 1420 O O . ARG A 1 194 ? -14.744 33.049 -2.552 1.00 56.19 194 ARG A O 1
ATOM 1427 N N . GLU A 1 195 ? -15.838 34.757 -3.543 1.00 58.12 195 GLU A N 1
ATOM 1428 C CA . GLU A 1 195 ? -17.036 34.028 -3.902 1.00 58.12 195 GLU A CA 1
ATOM 1429 C C . GLU A 1 195 ? -16.614 32.934 -4.891 1.00 58.12 195 GLU A C 1
ATOM 1431 O O . GLU A 1 195 ? -16.221 33.193 -6.031 1.00 58.12 195 GLU A O 1
ATOM 1436 N N . ILE A 1 196 ? -16.551 31.698 -4.401 1.00 52.88 196 ILE A N 1
ATOM 1437 C CA . ILE A 1 196 ? -16.256 30.546 -5.238 1.00 52.88 196 ILE A CA 1
ATOM 1438 C C . ILE A 1 196 ? -17.545 30.303 -6.007 1.00 52.88 196 ILE A C 1
ATOM 1440 O O . ILE A 1 196 ? -18.529 29.857 -5.420 1.00 52.88 196 ILE A O 1
ATOM 1444 N N . SER A 1 197 ? -17.551 30.623 -7.302 1.00 52.12 197 SER A N 1
ATOM 1445 C CA . SER A 1 197 ? -18.652 30.235 -8.177 1.00 52.12 197 SER A CA 1
ATOM 1446 C C . SER A 1 197 ? -18.903 28.743 -7.996 1.00 52.12 197 SER A C 1
ATOM 1448 O O . SER A 1 197 ? -18.000 27.919 -8.178 1.00 52.12 197 SER A O 1
ATOM 1450 N N . SER A 1 198 ? -20.131 28.407 -7.610 1.00 58.88 198 SER A N 1
ATOM 1451 C CA . SER A 1 198 ? -20.630 27.043 -7.661 1.00 58.88 198 SER A CA 1
ATOM 1452 C C . SER A 1 198 ? -20.326 26.465 -9.050 1.00 58.88 198 SER A C 1
ATOM 1454 O O . SER A 1 198 ? -20.437 27.186 -10.050 1.00 58.88 198 SER A O 1
ATOM 1456 N N . PRO A 1 199 ? -19.878 25.198 -9.137 1.00 53.31 199 PRO A N 1
ATOM 1457 C CA . PRO A 1 199 ? -19.551 24.599 -10.419 1.00 53.31 199 PRO A CA 1
ATOM 1458 C C . PRO A 1 199 ? -20.796 24.679 -11.298 1.00 53.31 199 PRO A C 1
ATOM 1460 O O . PRO A 1 199 ? -21.844 24.165 -10.920 1.00 53.31 199 PRO A O 1
ATOM 1463 N N . SER A 1 200 ? -20.697 25.374 -12.434 1.00 63.47 200 SER A N 1
ATOM 1464 C CA . SER A 1 200 ? -21.800 25.488 -13.384 1.00 63.47 200 SER A CA 1
ATOM 1465 C C . SER A 1 200 ? -22.277 24.086 -13.733 1.00 63.47 200 SER A C 1
ATOM 1467 O O . SER A 1 200 ? -21.439 23.277 -14.136 1.00 63.47 200 SER A O 1
ATOM 1469 N N . ASP A 1 201 ? -23.576 23.811 -13.587 1.00 55.78 201 ASP A N 1
ATOM 1470 C CA . ASP A 1 201 ? -24.188 22.537 -13.963 1.00 55.78 201 ASP A CA 1
ATOM 1471 C C . ASP A 1 201 ? -23.730 22.151 -15.370 1.00 55.78 201 ASP A C 1
ATOM 1473 O O . ASP A 1 201 ? -24.098 22.763 -16.378 1.00 55.78 201 ASP A O 1
ATOM 1477 N N . HIS A 1 202 ? -22.848 21.158 -15.444 1.00 56.16 202 HIS A N 1
ATOM 1478 C CA . HIS A 1 202 ? -22.394 20.642 -16.718 1.00 56.16 202 HIS A CA 1
ATOM 1479 C C . HIS A 1 202 ? -23.571 19.850 -17.269 1.00 56.16 202 HIS A C 1
ATOM 1481 O O . HIS A 1 202 ? -23.924 18.800 -16.729 1.00 56.16 202 HIS A O 1
ATOM 1487 N N . THR A 1 203 ? -24.183 20.336 -18.346 1.00 60.62 203 THR A N 1
ATOM 1488 C CA . THR A 1 203 ? -25.129 19.528 -19.110 1.00 60.62 203 THR A CA 1
ATOM 1489 C C . THR A 1 203 ? -24.434 18.224 -19.487 1.00 60.62 203 THR A C 1
ATOM 1491 O O . THR A 1 203 ? -23.383 18.207 -20.137 1.00 60.62 203 THR A O 1
ATOM 1494 N N . VAL A 1 204 ? -24.986 17.119 -18.981 1.00 58.84 204 VAL A N 1
ATOM 1495 C CA . VAL A 1 204 ? -24.469 15.769 -19.187 1.00 58.84 204 VAL A CA 1
ATOM 1496 C C . VAL A 1 204 ? -24.305 15.566 -20.687 1.00 58.84 204 VAL A C 1
ATOM 1498 O O . VAL A 1 204 ? -25.277 15.628 -21.441 1.00 58.84 204 VAL A O 1
ATOM 1501 N N . ARG A 1 205 ? -23.063 15.363 -21.143 1.00 60.78 205 ARG A N 1
ATOM 1502 C CA . ARG A 1 205 ? -22.816 15.037 -22.549 1.00 60.78 205 ARG A CA 1
ATOM 1503 C C . ARG A 1 205 ? -23.612 13.770 -22.870 1.00 60.78 205 ARG A C 1
ATOM 1505 O O . ARG A 1 205 ? -23.419 12.776 -22.168 1.00 60.78 205 ARG A O 1
ATOM 1512 N N . PRO A 1 206 ? -24.467 13.767 -23.907 1.00 60.03 206 PRO A N 1
ATOM 1513 C CA . PRO A 1 206 ? -25.163 12.555 -24.294 1.00 60.03 206 PRO A CA 1
ATOM 1514 C C . PRO A 1 206 ? -24.122 11.489 -24.634 1.00 60.03 206 PRO A C 1
ATOM 1516 O O . PRO A 1 206 ? -23.212 11.715 -25.440 1.00 60.03 206 PRO A O 1
ATOM 1519 N N . ILE A 1 207 ? -24.237 10.345 -23.961 1.00 56.78 207 ILE A N 1
ATOM 1520 C CA . ILE A 1 207 ? -23.402 9.173 -24.191 1.00 56.78 207 ILE A CA 1
ATOM 1521 C C . ILE A 1 207 ? -23.640 8.756 -25.640 1.00 56.78 207 ILE A C 1
ATOM 1523 O O . ILE A 1 207 ? -24.711 8.271 -25.994 1.00 56.78 207 ILE A O 1
ATOM 1527 N N . ARG A 1 208 ? -22.648 8.985 -26.507 1.00 64.31 208 ARG A N 1
ATOM 1528 C CA . ARG A 1 208 ? -22.650 8.379 -27.836 1.00 64.31 208 ARG A CA 1
ATOM 1529 C C . ARG A 1 208 ? -22.406 6.893 -27.648 1.00 64.31 208 ARG A C 1
ATOM 1531 O O . ARG A 1 208 ? -21.301 6.499 -27.276 1.00 64.31 208 ARG A O 1
ATOM 1538 N N . GLU A 1 209 ? -23.430 6.094 -27.918 1.00 64.00 209 GLU A N 1
ATOM 1539 C CA . GLU A 1 209 ? -23.283 4.649 -28.025 1.00 64.00 209 GLU A CA 1
ATOM 1540 C C . GLU A 1 209 ? -22.150 4.330 -29.016 1.00 64.00 209 GLU A C 1
ATOM 1542 O O . GLU A 1 209 ? -22.118 4.879 -30.128 1.00 64.00 209 GLU A O 1
ATOM 1547 N N . PRO A 1 210 ? -21.164 3.506 -28.620 1.00 61.81 210 PRO A N 1
ATOM 1548 C CA . PRO A 1 210 ? -20.079 3.142 -29.510 1.00 61.81 210 PRO A CA 1
ATOM 1549 C C . PRO A 1 210 ? -20.651 2.367 -30.698 1.00 61.81 210 PRO A C 1
ATOM 1551 O O . PRO A 1 210 ? -21.410 1.413 -30.527 1.00 61.81 210 PRO A O 1
ATOM 1554 N N . LYS A 1 211 ? -20.276 2.770 -31.920 1.00 69.94 211 LYS A N 1
ATOM 1555 C CA . LYS A 1 211 ? -20.647 2.029 -33.133 1.00 69.94 211 LYS A CA 1
ATOM 1556 C C . LYS A 1 211 ? -20.223 0.562 -32.975 1.00 69.94 211 LYS A C 1
ATOM 1558 O O . LYS A 1 211 ? -19.073 0.326 -32.596 1.00 69.94 211 LYS A O 1
ATOM 1563 N N . PRO A 1 212 ? -21.096 -0.408 -33.297 1.00 61.81 212 PRO A N 1
ATOM 1564 C CA . PRO A 1 212 ? -20.764 -1.819 -33.177 1.00 61.81 212 PRO A CA 1
ATOM 1565 C C . PRO A 1 212 ? -19.526 -2.132 -34.020 1.00 61.81 212 PRO A C 1
ATOM 1567 O O . PRO A 1 212 ? -19.505 -1.936 -35.239 1.00 61.81 212 PRO A O 1
ATOM 1570 N N . VAL A 1 213 ? -18.471 -2.590 -33.349 1.00 69.56 213 VAL A N 1
ATOM 1571 C CA . VAL A 1 213 ? -17.240 -3.042 -33.994 1.00 69.56 213 VAL A CA 1
ATOM 1572 C C . VAL A 1 213 ? -17.563 -4.345 -34.714 1.00 69.56 213 VAL A C 1
ATOM 1574 O O . VAL A 1 213 ? -17.949 -5.329 -34.085 1.00 69.56 213 VAL A O 1
ATOM 1577 N N . ARG A 1 214 ? -17.411 -4.366 -36.042 1.00 64.62 214 ARG A N 1
ATOM 1578 C CA . ARG A 1 214 ? -17.490 -5.614 -36.806 1.00 64.62 214 ARG A CA 1
ATOM 1579 C C . ARG A 1 214 ? -16.303 -6.494 -36.419 1.00 64.62 214 ARG A C 1
ATOM 1581 O O . ARG A 1 214 ? -15.168 -6.254 -36.833 1.00 64.62 214 ARG A O 1
ATOM 1588 N N . VAL A 1 215 ? -16.584 -7.502 -35.602 1.00 60.03 215 VAL A N 1
ATOM 1589 C CA . VAL A 1 215 ? -15.661 -8.591 -35.287 1.00 60.03 215 VAL A CA 1
ATOM 1590 C C . VAL A 1 215 ? -15.311 -9.324 -36.577 1.00 60.03 215 VAL A C 1
ATOM 1592 O O . VAL A 1 215 ? -16.178 -9.873 -37.253 1.00 60.03 215 VAL A O 1
ATOM 1595 N N . HIS A 1 216 ? -14.030 -9.304 -36.931 1.00 58.97 216 HIS A N 1
ATOM 1596 C CA . HIS A 1 216 ? -13.511 -10.147 -37.996 1.00 58.97 216 HIS A CA 1
ATOM 1597 C C . HIS A 1 216 ? -13.329 -11.544 -37.411 1.00 58.97 216 HIS A C 1
ATOM 1599 O O . HIS A 1 216 ? -12.670 -11.708 -36.383 1.00 58.97 216 HIS A O 1
ATOM 1605 N N . SER A 1 217 ? -13.931 -12.547 -38.044 1.00 58.34 217 SER A N 1
ATOM 1606 C CA . SER A 1 217 ? -13.740 -13.948 -37.682 1.00 58.34 217 SER A CA 1
ATOM 1607 C C . SER A 1 217 ? -12.265 -14.312 -37.845 1.00 58.34 217 SER A C 1
ATOM 1609 O O . SER A 1 217 ? -11.758 -14.397 -38.965 1.00 58.34 217 SER A O 1
ATOM 1611 N N . VAL A 1 218 ? -11.570 -14.501 -36.724 1.00 58.06 218 VAL A N 1
ATOM 1612 C CA . VAL A 1 218 ? -10.195 -14.999 -36.710 1.00 58.06 218 VAL A CA 1
ATOM 1613 C C . VAL A 1 218 ? -10.244 -16.464 -37.121 1.00 58.06 218 VAL A C 1
ATOM 1615 O O . VAL A 1 218 ? -10.814 -17.295 -36.415 1.00 58.06 218 VAL A O 1
ATOM 1618 N N . ALA A 1 219 ? -9.677 -16.772 -38.286 1.00 63.62 219 ALA A N 1
ATOM 1619 C CA . ALA A 1 219 ? -9.524 -18.146 -38.733 1.00 63.62 219 ALA A CA 1
ATOM 1620 C C . ALA A 1 219 ? -8.671 -18.909 -37.715 1.00 63.62 219 ALA A C 1
ATOM 1622 O O . ALA A 1 219 ? -7.555 -18.496 -37.388 1.00 63.62 219 ALA A O 1
ATOM 1623 N N . THR A 1 220 ? -9.201 -20.020 -37.210 1.00 59.44 220 THR A N 1
ATOM 1624 C CA . THR A 1 220 ? -8.477 -20.916 -36.313 1.00 59.44 220 THR A CA 1
ATOM 1625 C C . THR A 1 220 ? -7.189 -21.383 -36.996 1.00 59.44 220 THR A C 1
ATOM 1627 O O . THR A 1 220 ? -7.241 -21.863 -38.136 1.00 59.44 220 THR A O 1
ATOM 1630 N N . PRO A 1 221 ? -6.017 -21.248 -36.347 1.00 59.94 221 PRO A N 1
ATOM 1631 C CA . PRO A 1 221 ? -4.777 -21.743 -36.919 1.00 59.94 221 PRO A CA 1
ATOM 1632 C C . PRO A 1 221 ? -4.893 -23.258 -37.100 1.00 59.94 221 PRO A C 1
ATOM 1634 O O . PRO A 1 221 ? -5.294 -23.976 -36.181 1.00 59.94 221 PRO A O 1
ATOM 1637 N N . ARG A 1 222 ? -4.573 -23.752 -38.303 1.00 69.75 222 ARG A N 1
ATOM 1638 C CA . ARG A 1 222 ? -4.561 -25.195 -38.572 1.00 69.75 222 ARG A CA 1
ATOM 1639 C C . ARG A 1 222 ? -3.632 -25.890 -37.566 1.00 69.75 222 ARG A C 1
ATOM 1641 O O . ARG A 1 222 ? -2.539 -25.372 -37.323 1.00 69.75 222 ARG A O 1
ATOM 1648 N N . PRO A 1 223 ? -4.026 -27.052 -37.015 1.00 61.41 223 PRO A N 1
ATOM 1649 C CA . PRO A 1 223 ? -3.193 -27.781 -36.070 1.00 61.41 223 PRO A CA 1
ATOM 1650 C C . PRO A 1 223 ? -1.831 -28.082 -36.700 1.00 61.41 223 PRO A C 1
ATOM 1652 O O . PRO A 1 223 ? -1.743 -28.602 -37.816 1.00 61.41 223 PRO A O 1
ATOM 1655 N N . ALA A 1 224 ? -0.766 -27.710 -35.991 1.00 65.06 224 ALA A N 1
ATOM 1656 C CA . ALA A 1 224 ? 0.594 -27.984 -36.418 1.00 65.06 224 ALA A CA 1
ATOM 1657 C C . ALA A 1 224 ? 0.811 -29.501 -36.463 1.00 65.06 224 ALA A C 1
ATOM 1659 O O . ALA A 1 224 ? 0.488 -30.220 -35.517 1.00 65.06 224 ALA A O 1
ATOM 1660 N N . ARG A 1 225 ? 1.359 -29.994 -37.577 1.00 66.31 225 ARG A N 1
ATOM 1661 C CA . ARG A 1 225 ? 1.722 -31.405 -37.728 1.00 66.31 225 ARG A CA 1
ATOM 1662 C C . ARG A 1 225 ? 2.809 -31.726 -36.700 1.00 66.31 225 ARG A C 1
ATOM 1664 O O . ARG A 1 225 ? 3.895 -31.153 -36.769 1.00 66.31 225 ARG A O 1
ATOM 1671 N N . LEU A 1 226 ? 2.510 -32.612 -35.752 1.00 60.34 226 LEU A N 1
ATOM 1672 C CA . LEU A 1 226 ? 3.485 -33.088 -34.775 1.00 60.34 226 LEU A CA 1
ATOM 1673 C C . LEU A 1 226 ? 4.585 -33.857 -35.515 1.00 60.34 226 LEU A C 1
ATOM 1675 O O . LEU A 1 226 ? 4.311 -34.814 -36.239 1.00 60.34 226 LEU A O 1
ATOM 1679 N N . ILE A 1 227 ? 5.823 -33.392 -35.367 1.00 60.66 227 ILE A N 1
ATOM 1680 C CA . ILE A 1 227 ? 7.015 -34.048 -35.901 1.00 60.66 227 ILE A CA 1
ATOM 1681 C C . ILE A 1 227 ? 7.514 -35.002 -34.805 1.00 60.66 227 ILE A C 1
ATOM 1683 O O . ILE A 1 227 ? 7.609 -34.567 -33.654 1.00 60.66 227 ILE A O 1
ATOM 1687 N N . PRO A 1 228 ? 7.818 -36.276 -35.109 1.00 55.97 228 PRO A N 1
ATOM 1688 C CA . PRO A 1 228 ? 8.363 -37.201 -34.121 1.00 55.97 228 PRO A CA 1
ATOM 1689 C C . PRO A 1 228 ? 9.657 -36.647 -33.505 1.00 55.97 228 PRO A C 1
ATOM 1691 O O . PRO A 1 228 ? 10.534 -36.126 -34.198 1.00 55.97 228 PRO A O 1
ATOM 1694 N N . SER A 1 229 ? 9.741 -36.729 -32.177 1.00 50.09 229 SER A N 1
ATOM 1695 C CA . SER A 1 229 ? 10.845 -36.221 -31.365 1.00 50.09 229 SER A CA 1
ATOM 1696 C C . SER A 1 229 ? 12.158 -36.907 -31.743 1.00 50.09 229 SER A C 1
ATOM 1698 O O . SER A 1 229 ? 12.290 -38.117 -31.571 1.00 50.09 229 SER A O 1
ATOM 1700 N N . GLY A 1 230 ? 13.132 -36.137 -32.234 1.00 57.22 230 GLY A N 1
ATOM 1701 C CA . GLY A 1 230 ? 14.483 -36.651 -32.488 1.00 57.22 230 GLY A CA 1
ATOM 1702 C C . GLY A 1 230 ? 15.291 -35.936 -33.570 1.00 57.22 230 GLY A C 1
ATOM 1703 O O . GLY A 1 230 ? 16.493 -36.157 -33.652 1.00 57.22 230 GLY A O 1
ATOM 1704 N N . GLN A 1 231 ? 14.695 -35.054 -34.378 1.00 51.88 231 GLN A N 1
ATOM 1705 C CA . GLN A 1 231 ? 15.444 -34.293 -35.385 1.00 51.88 231 GLN A CA 1
ATOM 1706 C C . GLN A 1 231 ? 15.295 -32.787 -35.175 1.00 51.88 231 GLN A C 1
ATOM 1708 O O . GLN A 1 231 ? 14.317 -32.160 -35.582 1.00 51.88 231 GLN A O 1
ATOM 1713 N N . VAL A 1 232 ? 16.312 -32.196 -34.546 1.00 51.81 232 VAL A N 1
ATOM 1714 C CA . VAL A 1 232 ? 16.521 -30.748 -34.534 1.00 51.81 232 VAL A CA 1
ATOM 1715 C C . VAL A 1 232 ? 16.853 -30.328 -35.966 1.00 51.81 232 VAL A C 1
ATOM 1717 O O . VAL A 1 232 ? 17.945 -30.597 -36.462 1.00 51.81 232 VAL A O 1
ATOM 1720 N N . ARG A 1 233 ? 15.915 -29.670 -36.656 1.00 55.69 233 ARG A N 1
ATOM 1721 C CA . ARG A 1 233 ? 16.253 -28.925 -37.875 1.00 55.69 233 ARG A CA 1
ATOM 1722 C C . ARG A 1 233 ? 17.158 -27.758 -37.467 1.00 55.69 233 ARG A C 1
ATOM 1724 O O . ARG A 1 233 ? 16.703 -26.921 -36.685 1.00 55.69 233 ARG A O 1
ATOM 1731 N N . PRO A 1 234 ? 18.396 -27.645 -37.978 1.00 58.94 234 PRO A N 1
ATOM 1732 C CA . PRO A 1 234 ? 19.180 -26.442 -37.759 1.00 58.94 234 PRO A CA 1
ATOM 1733 C C . PRO A 1 234 ? 18.444 -25.267 -38.409 1.00 58.94 234 PRO A C 1
ATOM 1735 O O . PRO A 1 234 ? 18.027 -25.335 -39.569 1.00 58.94 234 PRO A O 1
ATOM 1738 N N . LEU A 1 235 ? 18.245 -24.196 -37.641 1.00 54.75 235 LEU A N 1
ATOM 1739 C CA . LEU A 1 235 ? 17.586 -22.973 -38.085 1.00 54.75 235 LEU A CA 1
ATOM 1740 C C . LEU A 1 235 ? 18.502 -22.229 -39.073 1.00 54.75 235 LEU A C 1
ATOM 1742 O O . LEU A 1 235 ? 19.161 -21.250 -38.733 1.00 54.75 235 LEU A O 1
ATOM 1746 N N . ALA A 1 236 ? 18.572 -22.697 -40.317 1.00 57.25 236 ALA A N 1
ATOM 1747 C CA . ALA A 1 236 ? 19.270 -22.010 -41.395 1.00 57.25 236 ALA A CA 1
ATOM 1748 C C . ALA A 1 236 ? 18.401 -20.861 -41.926 1.00 57.25 236 ALA A C 1
ATOM 1750 O O . ALA A 1 236 ? 17.867 -20.904 -43.031 1.00 57.25 236 ALA A O 1
ATOM 1751 N N . ARG A 1 237 ? 18.239 -19.808 -41.125 1.00 53.47 237 ARG A N 1
ATOM 1752 C CA . ARG A 1 237 ? 17.801 -18.511 -41.641 1.00 53.47 237 ARG A CA 1
ATOM 1753 C C . ARG A 1 237 ? 18.586 -17.418 -40.936 1.00 53.47 237 ARG A C 1
ATOM 1755 O O . ARG A 1 237 ? 18.198 -16.932 -39.879 1.00 53.47 237 ARG A O 1
ATOM 1762 N N . LYS A 1 238 ? 19.711 -17.029 -41.541 1.00 54.81 238 LYS A N 1
ATOM 1763 C CA . LYS A 1 238 ? 20.357 -15.751 -41.237 1.00 54.81 238 LYS A CA 1
ATOM 1764 C C . LYS A 1 238 ? 19.410 -14.656 -41.722 1.00 54.81 238 LYS A C 1
ATOM 1766 O O . LYS A 1 238 ? 19.435 -14.280 -42.889 1.00 54.81 238 LYS A O 1
ATOM 1771 N N . VAL A 1 239 ? 18.517 -14.203 -40.848 1.00 55.72 239 VAL A N 1
ATOM 1772 C CA . VAL A 1 239 ? 17.797 -12.950 -41.068 1.00 55.72 239 VAL A CA 1
ATOM 1773 C C . VAL A 1 239 ? 18.852 -11.854 -40.979 1.00 55.72 239 VAL A C 1
ATOM 1775 O O . VAL A 1 239 ? 19.409 -11.617 -39.910 1.00 55.72 239 VAL A O 1
ATOM 1778 N N . GLN A 1 240 ? 19.187 -11.235 -42.111 1.00 56.72 240 GLN A N 1
ATOM 1779 C CA . GLN A 1 240 ? 19.956 -9.998 -42.097 1.00 56.72 240 GLN A CA 1
ATOM 1780 C C . GLN A 1 240 ? 19.055 -8.924 -41.494 1.00 56.72 240 GLN A C 1
ATOM 1782 O O . GLN A 1 240 ? 18.136 -8.424 -42.138 1.00 56.72 240 GLN A O 1
ATOM 1787 N N . VAL A 1 241 ? 19.279 -8.623 -40.219 1.00 53.72 241 VAL A N 1
ATOM 1788 C CA . VAL A 1 241 ? 18.665 -7.472 -39.567 1.00 53.72 241 VAL A CA 1
ATOM 1789 C C . VAL A 1 241 ? 19.397 -6.248 -40.098 1.00 53.72 241 VAL A C 1
ATOM 1791 O O . VAL A 1 241 ? 20.567 -6.040 -39.785 1.00 53.72 241 VAL A O 1
ATOM 1794 N N . ALA A 1 242 ? 18.725 -5.469 -40.942 1.00 54.78 242 ALA A N 1
ATOM 1795 C CA . ALA A 1 242 ? 19.217 -4.165 -41.351 1.00 54.78 242 ALA A CA 1
ATOM 1796 C C . ALA A 1 242 ? 19.223 -3.255 -40.116 1.00 54.78 242 ALA A C 1
ATOM 1798 O O . ALA A 1 242 ? 18.181 -2.767 -39.679 1.00 54.78 242 ALA A O 1
ATOM 1799 N N . THR A 1 243 ? 20.395 -3.068 -39.518 1.00 58.69 243 THR A N 1
ATOM 1800 C CA . THR A 1 243 ? 20.605 -2.057 -38.486 1.00 58.69 243 THR A CA 1
ATOM 1801 C C . THR A 1 243 ? 20.420 -0.677 -39.124 1.00 58.69 243 THR A C 1
ATOM 1803 O O . THR A 1 243 ? 21.075 -0.384 -40.130 1.00 58.69 243 THR A O 1
ATOM 1806 N N . PRO A 1 244 ? 19.533 0.186 -38.595 1.00 63.47 244 PRO A N 1
ATOM 1807 C CA . PRO A 1 244 ? 19.411 1.548 -39.096 1.00 63.47 244 PRO A CA 1
ATOM 1808 C C . PRO A 1 244 ? 20.757 2.266 -38.941 1.00 63.47 244 PRO A C 1
ATOM 1810 O O . PRO A 1 244 ? 21.430 2.120 -37.918 1.00 63.47 244 PRO A O 1
ATOM 1813 N N . ARG A 1 245 ? 21.165 3.014 -39.976 1.00 67.00 245 ARG A N 1
ATOM 1814 C CA . ARG A 1 245 ? 22.417 3.787 -39.967 1.00 67.00 245 ARG A CA 1
ATOM 1815 C C . ARG A 1 245 ? 22.461 4.670 -38.711 1.00 67.00 245 ARG A C 1
ATOM 1817 O O . ARG A 1 245 ? 21.485 5.386 -38.473 1.00 67.00 245 ARG A O 1
ATOM 1824 N N . PRO A 1 246 ? 23.562 4.661 -37.937 1.00 64.31 246 PRO A N 1
ATOM 1825 C CA . PRO A 1 246 ? 23.716 5.579 -36.819 1.00 64.31 246 PRO A CA 1
ATOM 1826 C C . PRO A 1 246 ? 23.642 7.009 -37.357 1.00 64.31 246 PRO A C 1
ATOM 1828 O O . PRO A 1 246 ? 24.406 7.390 -38.246 1.00 64.31 246 PRO A O 1
ATOM 1831 N N . GLN A 1 247 ? 22.678 7.782 -36.862 1.00 71.50 247 GLN A N 1
ATOM 1832 C CA . GLN A 1 247 ? 22.648 9.215 -37.125 1.00 71.50 247 GLN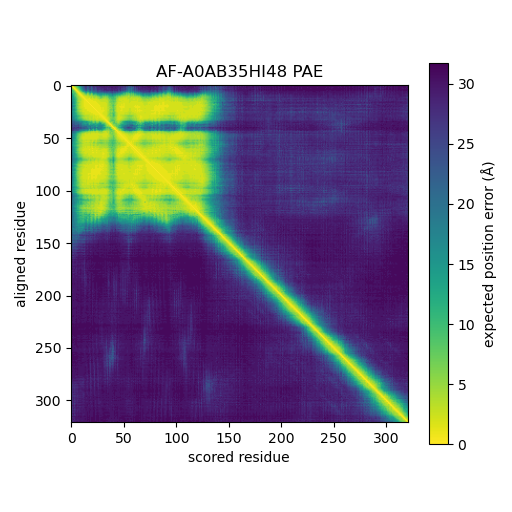 A CA 1
ATOM 1833 C C . GLN A 1 247 ? 23.868 9.846 -36.439 1.00 71.50 247 GLN A C 1
ATOM 1835 O O . GLN A 1 247 ? 24.158 9.486 -35.294 1.00 71.50 247 GLN A O 1
ATOM 1840 N N . PRO A 1 248 ? 24.599 10.753 -37.110 1.00 71.38 248 PRO A N 1
ATOM 1841 C CA . PRO A 1 248 ? 25.705 11.451 -36.477 1.00 71.38 248 PRO A CA 1
ATOM 1842 C C . PRO A 1 248 ? 25.184 12.235 -35.269 1.00 71.38 248 PRO A C 1
ATOM 1844 O O . PRO A 1 248 ? 24.138 12.888 -35.333 1.00 71.38 248 PRO A O 1
ATOM 1847 N N . LEU A 1 249 ? 25.905 12.119 -34.154 1.00 67.38 249 LEU A N 1
ATOM 1848 C CA . LEU A 1 249 ? 25.616 12.841 -32.921 1.00 67.38 249 LEU A CA 1
ATOM 1849 C C . LEU A 1 249 ? 25.633 14.342 -33.223 1.00 67.38 249 LEU A C 1
ATOM 1851 O O . LEU A 1 249 ? 26.592 14.849 -33.801 1.00 67.38 249 LEU A O 1
ATOM 1855 N N . ARG A 1 250 ? 24.558 15.046 -32.852 1.00 67.94 250 ARG A N 1
ATOM 1856 C CA . ARG A 1 250 ? 24.543 16.509 -32.914 1.00 67.94 250 ARG A CA 1
ATOM 1857 C C . ARG A 1 250 ? 25.550 17.039 -31.902 1.00 67.94 250 ARG A C 1
ATOM 1859 O O . ARG A 1 250 ? 25.512 16.643 -30.738 1.00 67.94 250 ARG A O 1
ATOM 1866 N N . GLU A 1 251 ? 26.421 17.925 -32.358 1.00 64.19 251 GLU A N 1
ATOM 1867 C CA . GLU A 1 251 ? 27.336 18.663 -31.500 1.00 64.19 251 GLU A CA 1
ATOM 1868 C C . GLU A 1 251 ? 26.517 19.527 -30.535 1.00 64.19 251 GLU A C 1
ATOM 1870 O O . GLU A 1 251 ? 25.653 20.307 -30.942 1.00 64.19 251 GLU A O 1
ATOM 1875 N N . ILE A 1 252 ? 26.721 19.307 -29.239 1.00 59.59 252 ILE A N 1
ATOM 1876 C CA . ILE A 1 252 ? 26.086 20.093 -28.187 1.00 59.59 252 ILE A CA 1
ATOM 1877 C C . ILE A 1 252 ? 27.026 21.264 -27.917 1.00 59.59 252 ILE A C 1
ATOM 1879 O O . ILE A 1 252 ? 28.058 21.089 -27.271 1.00 59.59 252 ILE A O 1
ATOM 1883 N N . GLU A 1 253 ? 26.672 22.455 -28.398 1.00 58.78 253 GLU A N 1
ATOM 1884 C CA . GLU A 1 253 ? 27.331 23.692 -27.977 1.00 58.78 253 GLU A CA 1
ATOM 1885 C C . GLU A 1 253 ? 26.979 23.966 -26.511 1.00 58.78 253 GLU A C 1
ATOM 1887 O O . GLU A 1 253 ? 25.931 24.517 -26.165 1.00 58.78 253 GLU A O 1
ATOM 1892 N N . ILE A 1 254 ? 27.866 23.535 -25.619 1.00 59.88 254 ILE A N 1
ATOM 1893 C CA . ILE A 1 254 ? 27.807 23.887 -24.207 1.00 59.88 254 ILE A CA 1
ATOM 1894 C C . ILE A 1 254 ? 28.296 25.332 -24.102 1.00 59.88 254 ILE A C 1
ATOM 1896 O O . ILE A 1 254 ? 29.484 25.615 -24.260 1.00 59.88 254 ILE A O 1
ATOM 1900 N N . ARG A 1 255 ? 27.383 26.272 -23.841 1.00 51.75 255 ARG A N 1
ATOM 1901 C CA . ARG A 1 255 ? 27.765 27.637 -23.463 1.00 51.75 255 ARG A CA 1
ATOM 1902 C C . ARG A 1 255 ? 28.455 27.582 -22.101 1.00 51.75 255 ARG A C 1
ATOM 1904 O O . ARG A 1 255 ? 27.811 27.349 -21.083 1.00 51.75 255 ARG A O 1
ATOM 1911 N N . HIS A 1 256 ? 29.770 27.784 -22.090 1.00 54.25 256 HIS A N 1
ATOM 1912 C CA . HIS A 1 256 ? 30.618 27.764 -20.893 1.00 54.25 256 HIS A CA 1
ATOM 1913 C C . HIS A 1 256 ? 30.523 29.069 -20.081 1.00 54.25 256 HIS A C 1
ATOM 1915 O O . HIS A 1 256 ? 31.521 29.589 -19.591 1.00 54.25 256 HIS A O 1
ATOM 1921 N N . GLU A 1 257 ? 29.317 29.603 -19.905 1.00 57.69 257 GLU A N 1
ATOM 1922 C CA . GLU A 1 257 ? 29.067 30.753 -19.032 1.00 57.69 257 GLU A CA 1
ATOM 1923 C C . GLU A 1 257 ? 28.738 30.269 -17.615 1.00 57.69 257 GLU A C 1
ATOM 1925 O O . GLU A 1 257 ? 27.674 30.534 -17.066 1.00 57.69 257 GLU A O 1
ATOM 1930 N N . TRP A 1 258 ? 29.646 29.506 -17.006 1.00 52.69 258 TRP A N 1
ATOM 1931 C CA . TRP A 1 258 ? 29.582 29.255 -15.569 1.00 52.69 258 TRP A CA 1
ATOM 1932 C C . TRP A 1 258 ? 30.987 29.301 -14.990 1.00 52.69 258 TRP A C 1
ATOM 1934 O O . TRP A 1 258 ? 31.739 28.331 -15.025 1.00 52.69 258 TRP A O 1
ATOM 1944 N N . THR A 1 259 ? 31.350 30.455 -14.438 1.00 57.50 259 THR A N 1
ATOM 1945 C CA . THR A 1 259 ? 32.527 30.583 -13.584 1.00 57.50 259 THR A CA 1
ATOM 1946 C C . THR A 1 259 ? 32.217 29.932 -12.233 1.00 57.50 259 THR A C 1
ATOM 1948 O O . THR A 1 259 ? 31.309 30.377 -11.523 1.00 57.50 259 THR A O 1
ATOM 1951 N N . PRO A 1 260 ? 32.917 28.853 -11.840 1.00 57.75 260 PRO A N 1
ATOM 1952 C CA . PRO A 1 260 ? 32.688 28.234 -10.546 1.00 57.75 260 PRO A CA 1
ATOM 1953 C C . PRO A 1 260 ? 33.149 29.192 -9.445 1.00 57.75 260 PRO A C 1
ATOM 1955 O O . PRO A 1 260 ? 34.332 29.513 -9.321 1.00 57.75 260 PRO A O 1
ATOM 1958 N N . ARG A 1 261 ? 32.210 29.652 -8.613 1.00 59.22 261 ARG A N 1
ATOM 1959 C CA . ARG A 1 261 ? 32.542 30.344 -7.364 1.00 59.22 261 ARG A CA 1
ATOM 1960 C C . ARG A 1 261 ? 33.224 29.327 -6.449 1.00 59.22 261 ARG A C 1
ATOM 1962 O O . ARG A 1 261 ? 32.603 28.343 -6.050 1.00 59.22 261 ARG A O 1
ATOM 1969 N N . ARG A 1 262 ? 34.500 29.551 -6.128 1.00 56.84 262 ARG A N 1
ATOM 1970 C CA . ARG A 1 262 ? 35.230 28.766 -5.126 1.00 56.84 262 ARG A CA 1
ATOM 1971 C C . ARG A 1 262 ? 34.559 29.001 -3.771 1.00 56.84 262 ARG A C 1
ATOM 1973 O O . ARG A 1 262 ? 34.715 30.062 -3.179 1.00 56.84 262 ARG A O 1
ATOM 1980 N N . VAL A 1 263 ? 33.774 28.030 -3.317 1.00 61.09 263 VAL A N 1
ATOM 1981 C CA . VAL A 1 263 ? 33.239 28.012 -1.955 1.00 61.09 263 VAL A CA 1
ATOM 1982 C C . VAL A 1 263 ? 34.362 27.519 -1.050 1.00 61.09 263 VAL A C 1
ATOM 1984 O O . VAL A 1 263 ? 34.818 26.385 -1.188 1.00 61.09 263 VAL A O 1
ATOM 1987 N N . GLU A 1 264 ? 34.844 28.383 -0.161 1.00 58.81 264 GLU A N 1
ATOM 1988 C CA . GLU A 1 264 ? 35.765 27.972 0.894 1.00 58.81 264 GLU A CA 1
ATOM 1989 C C . GLU A 1 264 ? 35.016 27.074 1.879 1.00 58.81 264 GLU A C 1
ATOM 1991 O O . GLU A 1 264 ? 34.021 27.472 2.489 1.00 58.81 264 GLU A O 1
ATOM 1996 N N . ALA A 1 265 ? 35.473 25.829 2.002 1.00 61.59 265 ALA A N 1
ATOM 1997 C CA . ALA A 1 265 ? 34.955 24.911 3.001 1.00 61.59 265 ALA A CA 1
ATOM 1998 C C . ALA A 1 265 ? 35.356 25.405 4.405 1.00 61.59 265 ALA A C 1
ATOM 2000 O O . ALA A 1 265 ? 36.517 25.779 4.606 1.00 61.59 265 ALA A O 1
ATOM 2001 N N . PRO A 1 266 ? 34.442 25.400 5.392 1.00 56.97 266 PRO A N 1
ATOM 2002 C CA . PRO A 1 266 ? 34.788 25.760 6.758 1.00 56.97 266 PRO A CA 1
ATOM 2003 C C . PRO A 1 266 ? 35.859 24.808 7.308 1.00 56.97 266 PRO A C 1
ATOM 2005 O O . PRO A 1 266 ? 35.821 23.596 7.092 1.00 56.97 266 PRO A O 1
ATOM 2008 N N . LYS A 1 267 ? 36.831 25.385 8.018 1.00 58.22 267 LYS A N 1
ATOM 2009 C CA . LYS A 1 267 ? 38.008 24.703 8.567 1.00 58.22 267 LYS A CA 1
ATOM 2010 C C . LYS A 1 267 ? 37.582 23.572 9.514 1.00 58.22 267 LYS A C 1
ATOM 2012 O O . LYS A 1 267 ? 36.886 23.819 10.498 1.00 58.22 267 LYS A O 1
ATOM 2017 N N . SER A 1 268 ? 38.008 22.344 9.223 1.00 55.97 268 SER A N 1
ATOM 2018 C CA . SER A 1 268 ? 37.691 21.150 10.013 1.00 55.97 268 SER A CA 1
ATOM 2019 C C . SER A 1 268 ? 38.138 21.311 11.468 1.00 55.97 268 SER A C 1
ATOM 2021 O O . SER A 1 268 ? 39.327 21.478 11.744 1.00 55.97 268 SER A O 1
ATOM 2023 N N . ALA A 1 269 ? 37.194 21.243 12.407 1.00 63.69 269 ALA A N 1
ATOM 2024 C CA . ALA A 1 269 ? 37.505 21.153 13.829 1.00 63.69 269 ALA A CA 1
ATOM 2025 C C . ALA A 1 269 ? 38.112 19.769 14.146 1.00 63.69 269 ALA A C 1
ATOM 2027 O O . ALA A 1 269 ? 37.661 18.768 13.580 1.00 63.69 269 ALA A O 1
ATOM 2028 N N . PRO A 1 270 ? 39.119 19.672 15.034 1.00 67.00 270 PRO A N 1
ATOM 2029 C CA . PRO A 1 270 ? 39.730 18.392 15.366 1.00 67.00 270 PRO A CA 1
ATOM 2030 C C . PRO A 1 270 ? 38.727 17.475 16.074 1.00 67.00 270 PRO A C 1
ATOM 2032 O O . PRO A 1 270 ? 37.978 17.896 16.959 1.00 67.00 270 PRO A O 1
ATOM 2035 N N . ALA A 1 271 ? 38.729 16.201 15.683 1.00 62.25 271 ALA A N 1
ATOM 2036 C CA . ALA A 1 271 ? 37.874 15.181 16.270 1.00 62.25 271 ALA A CA 1
ATOM 2037 C C . ALA A 1 271 ? 38.186 15.007 17.765 1.00 62.25 271 ALA A C 1
ATOM 2039 O O . ALA A 1 271 ? 39.333 14.797 18.163 1.00 62.25 271 ALA A O 1
ATOM 2040 N N . ARG A 1 272 ? 37.149 15.068 18.606 1.00 60.78 272 ARG A N 1
ATOM 2041 C CA . ARG A 1 272 ? 37.251 14.716 20.026 1.00 60.78 272 ARG A CA 1
ATOM 2042 C C . ARG A 1 272 ? 37.505 13.212 20.134 1.00 60.78 272 ARG A C 1
ATOM 2044 O O . ARG A 1 272 ? 36.629 12.415 19.810 1.00 60.78 272 ARG A O 1
ATOM 2051 N N . THR A 1 273 ? 38.679 12.823 20.622 1.00 61.25 273 THR A N 1
ATOM 2052 C CA . THR A 1 273 ? 38.978 11.427 20.958 1.00 61.25 273 THR A CA 1
ATOM 2053 C C . THR A 1 273 ? 38.135 11.008 22.161 1.00 61.25 273 THR A C 1
ATOM 2055 O O . THR A 1 273 ? 38.472 11.297 23.309 1.00 61.25 273 THR A O 1
ATOM 2058 N N . VAL A 1 274 ? 37.009 10.343 21.908 1.00 57.66 274 VAL A N 1
ATOM 2059 C CA . VAL A 1 274 ? 36.182 9.745 22.960 1.00 57.66 274 VAL A CA 1
ATOM 2060 C C . VAL A 1 274 ? 36.854 8.447 23.403 1.00 57.66 274 VAL A C 1
ATOM 2062 O O . VAL A 1 274 ? 36.921 7.481 22.645 1.00 57.66 274 VAL A O 1
ATOM 2065 N N . LYS A 1 275 ? 37.372 8.414 24.636 1.00 57.59 275 LYS A N 1
ATOM 2066 C CA . LYS A 1 275 ? 37.806 7.164 25.272 1.00 57.59 275 LYS A CA 1
ATOM 2067 C C . LYS A 1 275 ? 36.575 6.296 25.523 1.00 57.59 275 LYS A C 1
ATOM 2069 O O . LYS A 1 275 ? 35.767 6.610 26.394 1.00 57.59 275 LYS A O 1
ATOM 2074 N N . ALA A 1 276 ? 36.447 5.210 24.766 1.00 61.34 276 ALA A N 1
ATOM 2075 C CA . ALA A 1 276 ? 35.448 4.188 25.035 1.00 61.34 276 ALA A CA 1
ATOM 2076 C C . ALA A 1 276 ? 35.690 3.574 26.432 1.00 61.34 276 ALA A C 1
ATOM 2078 O O . ALA A 1 276 ? 36.846 3.301 26.785 1.00 61.34 276 ALA A O 1
ATOM 2079 N N . PRO A 1 277 ? 34.640 3.368 27.248 1.00 60.22 277 PRO A N 1
ATOM 2080 C CA . PRO A 1 277 ? 34.778 2.695 28.532 1.00 60.22 277 PRO A CA 1
ATOM 2081 C C . PRO A 1 277 ? 35.284 1.262 28.323 1.00 60.22 277 PRO A C 1
ATOM 2083 O O . PRO A 1 277 ? 34.873 0.572 27.390 1.00 60.22 277 PRO A O 1
ATOM 2086 N N . ARG A 1 278 ? 36.210 0.821 29.186 1.00 68.19 278 ARG A N 1
ATOM 2087 C CA . ARG A 1 278 ? 36.771 -0.537 29.134 1.00 68.19 278 ARG A CA 1
ATOM 2088 C C . ARG A 1 278 ? 35.643 -1.573 29.276 1.00 68.19 278 ARG A C 1
ATOM 2090 O O . ARG A 1 278 ? 34.821 -1.419 30.182 1.00 68.19 278 ARG A O 1
ATOM 2097 N N . PRO A 1 279 ? 35.614 -2.627 28.440 1.00 60.25 279 PRO A N 1
ATOM 2098 C CA . PRO A 1 279 ? 34.620 -3.685 28.558 1.00 60.25 279 PRO A CA 1
ATOM 2099 C C . PRO A 1 279 ? 34.788 -4.392 29.905 1.00 60.25 279 PRO A C 1
ATOM 2101 O O . PRO A 1 279 ? 35.861 -4.908 30.218 1.00 60.25 279 PRO A O 1
ATOM 2104 N N . GLN A 1 280 ? 33.734 -4.383 30.721 1.00 69.19 280 GLN A N 1
ATOM 2105 C CA . GLN A 1 280 ? 33.681 -5.205 31.925 1.00 69.19 280 GLN A CA 1
ATOM 2106 C C . GLN A 1 280 ? 33.429 -6.664 31.519 1.00 69.19 280 GLN A C 1
ATOM 2108 O O . GLN A 1 280 ? 32.586 -6.910 30.652 1.00 69.19 280 GLN A O 1
ATOM 2113 N N . PRO A 1 281 ? 34.137 -7.637 32.118 1.00 71.06 281 PRO A N 1
ATOM 2114 C CA . PRO A 1 281 ? 33.895 -9.043 31.838 1.00 71.06 281 PRO A CA 1
ATOM 2115 C C . PRO A 1 281 ? 32.473 -9.419 32.264 1.00 71.06 281 PRO A C 1
ATOM 2117 O O . PRO A 1 281 ? 32.023 -9.091 33.364 1.00 71.06 281 PRO A O 1
ATOM 2120 N N . LEU A 1 282 ? 31.760 -10.096 31.364 1.00 68.75 282 LEU A N 1
ATOM 2121 C CA . LEU A 1 282 ? 30.401 -10.573 31.594 1.00 68.75 282 LEU A CA 1
ATOM 2122 C C . LEU A 1 282 ? 30.393 -11.527 32.796 1.00 68.75 282 LEU A C 1
ATOM 2124 O O . LEU A 1 282 ? 31.142 -12.504 32.828 1.00 68.75 282 LEU A O 1
ATOM 2128 N N . LYS A 1 283 ? 29.536 -11.250 33.786 1.00 67.19 283 LYS A N 1
ATOM 2129 C CA . LYS A 1 283 ? 29.313 -12.172 34.904 1.00 67.19 283 LYS A CA 1
ATOM 2130 C C . LYS A 1 283 ? 28.679 -13.454 34.367 1.00 67.19 283 LYS A C 1
ATOM 2132 O O . LYS A 1 283 ? 27.668 -13.402 33.668 1.00 67.19 283 LYS A O 1
ATOM 2137 N N . ARG A 1 284 ? 29.273 -14.599 34.704 1.00 62.47 284 ARG A N 1
ATOM 2138 C CA . ARG A 1 284 ? 28.733 -15.922 34.383 1.00 62.47 284 ARG A CA 1
ATOM 2139 C C . ARG A 1 284 ? 27.393 -16.086 35.099 1.00 62.47 284 ARG A C 1
ATOM 2141 O O . ARG A 1 284 ? 27.334 -15.993 36.320 1.00 62.47 284 ARG A O 1
ATOM 2148 N N . ILE A 1 285 ? 26.326 -16.283 34.333 1.00 57.78 285 ILE A N 1
ATOM 2149 C CA . ILE A 1 285 ? 24.991 -16.539 34.871 1.00 57.78 285 ILE A CA 1
ATOM 2150 C C . ILE A 1 285 ? 24.923 -18.033 35.186 1.00 57.78 285 ILE A C 1
ATOM 2152 O O . ILE A 1 285 ? 24.944 -18.859 34.275 1.00 57.78 285 ILE A O 1
ATOM 2156 N N . GLU A 1 286 ? 24.865 -18.384 36.467 1.00 61.28 286 GLU A N 1
ATOM 2157 C CA . GLU A 1 286 ? 24.552 -19.745 36.896 1.00 61.28 286 GLU A CA 1
ATOM 2158 C C . GLU A 1 286 ? 23.035 -19.919 36.872 1.00 61.28 286 GLU A C 1
ATOM 2160 O O . GLU A 1 286 ? 22.304 -19.456 37.748 1.00 61.28 286 GLU A O 1
ATOM 2165 N N . VAL A 1 287 ? 22.547 -20.544 35.802 1.00 57.34 287 VAL A N 1
ATOM 2166 C CA . VAL A 1 287 ? 21.135 -20.899 35.667 1.00 57.34 287 VAL A CA 1
ATOM 2167 C C . VAL A 1 287 ? 20.889 -22.120 36.544 1.00 57.34 287 VAL A C 1
ATOM 2169 O O . VAL A 1 287 ? 21.191 -23.242 36.149 1.00 57.34 287 VAL A O 1
ATOM 2172 N N . THR A 1 288 ? 20.351 -21.900 37.741 1.00 60.56 288 THR A N 1
ATOM 2173 C CA . THR A 1 288 ? 19.807 -22.990 38.557 1.00 60.56 288 THR A CA 1
ATOM 2174 C C . THR A 1 288 ? 18.389 -23.273 38.055 1.00 60.56 288 THR A C 1
ATOM 2176 O O . THR A 1 288 ? 17.524 -22.403 38.191 1.00 60.56 288 THR A O 1
ATOM 2179 N N . PRO A 1 289 ? 18.119 -24.427 37.421 1.00 59.19 289 PRO A N 1
ATOM 2180 C CA . PRO A 1 289 ? 16.775 -24.750 36.966 1.00 59.19 289 PRO A CA 1
ATOM 2181 C C . PRO A 1 289 ? 15.851 -24.893 38.180 1.00 59.19 289 PRO A C 1
ATOM 2183 O O . PRO A 1 289 ? 16.092 -25.706 39.067 1.00 59.19 289 PRO A O 1
ATOM 2186 N N . ALA A 1 290 ? 14.771 -24.111 38.207 1.00 59.88 290 ALA A N 1
ATOM 2187 C CA . ALA A 1 290 ? 13.808 -24.083 39.310 1.00 59.88 290 ALA A CA 1
ATOM 2188 C C . ALA A 1 290 ? 12.992 -25.383 39.468 1.00 59.88 290 ALA A C 1
ATOM 2190 O O . ALA A 1 290 ? 12.166 -25.479 40.372 1.00 59.88 290 ALA A O 1
ATOM 2191 N N . ASN A 1 291 ? 13.190 -26.385 38.604 1.00 57.47 291 ASN A N 1
ATOM 2192 C CA . ASN A 1 291 ? 12.502 -27.663 38.713 1.00 57.47 291 ASN A CA 1
ATOM 2193 C C . ASN A 1 291 ? 13.373 -28.816 38.172 1.00 57.47 291 ASN A C 1
ATOM 2195 O O . ASN A 1 291 ? 13.576 -28.901 36.960 1.00 57.47 291 ASN A O 1
ATOM 2199 N N . PRO A 1 292 ? 13.894 -29.712 39.031 1.00 58.97 292 PRO A N 1
ATOM 2200 C CA . PRO A 1 292 ? 14.742 -30.831 38.615 1.00 58.97 292 PRO A CA 1
ATOM 2201 C C . PRO A 1 292 ? 13.960 -32.020 38.029 1.00 58.97 292 PRO A C 1
ATOM 2203 O O . PRO A 1 292 ? 14.556 -33.060 37.757 1.00 58.97 292 PRO A O 1
ATOM 2206 N N . ARG A 1 293 ? 12.634 -31.916 37.858 1.00 58.06 293 ARG A N 1
ATOM 2207 C CA . ARG A 1 293 ? 11.805 -33.026 37.371 1.00 58.06 293 ARG A CA 1
ATOM 2208 C C . ARG A 1 293 ? 11.174 -32.692 36.017 1.00 58.06 293 ARG A C 1
ATOM 2210 O O . ARG A 1 293 ? 10.389 -31.746 35.947 1.00 58.06 293 ARG A O 1
ATOM 2217 N N . PRO A 1 294 ? 11.470 -33.454 34.949 1.00 59.19 294 PRO A N 1
ATOM 2218 C CA . PRO A 1 294 ? 10.727 -33.333 33.704 1.00 59.19 294 PRO A CA 1
ATOM 2219 C C . PRO A 1 294 ? 9.273 -33.760 33.947 1.00 59.19 294 PRO A C 1
ATOM 2221 O O . PRO A 1 294 ? 9.011 -34.853 34.447 1.00 59.19 294 PRO A O 1
ATOM 2224 N N . LEU A 1 295 ? 8.324 -32.883 33.613 1.00 58.41 295 LEU A N 1
ATOM 2225 C CA . LEU A 1 295 ? 6.907 -33.234 33.538 1.00 58.41 295 LEU A CA 1
ATOM 2226 C C . LEU A 1 295 ? 6.734 -34.211 32.371 1.00 58.41 295 LEU A C 1
ATOM 2228 O O . LEU A 1 295 ? 6.827 -33.820 31.208 1.00 58.41 295 LEU A O 1
ATOM 2232 N N . HIS A 1 296 ? 6.540 -35.490 32.687 1.00 58.38 296 HIS A N 1
ATOM 2233 C CA . HIS A 1 296 ? 6.171 -36.498 31.705 1.00 58.38 296 HIS A CA 1
ATOM 2234 C C . HIS A 1 296 ? 4.692 -36.298 31.367 1.00 58.38 296 HIS A C 1
ATOM 2236 O O . HIS A 1 296 ? 3.835 -36.378 32.245 1.00 58.38 296 HIS A O 1
ATOM 2242 N N . VAL A 1 297 ? 4.407 -35.951 30.115 1.00 58.84 297 VAL A N 1
ATOM 2243 C CA . VAL A 1 297 ? 3.039 -35.844 29.609 1.00 58.84 297 VAL A CA 1
ATOM 2244 C C . VAL A 1 297 ? 2.730 -37.159 28.910 1.00 58.84 297 VAL A C 1
ATOM 2246 O O . VAL A 1 297 ? 3.227 -37.404 27.811 1.00 58.84 297 VAL A O 1
ATOM 2249 N N . ASP A 1 298 ? 1.934 -38.006 29.559 1.00 54.91 298 ASP A N 1
ATOM 2250 C CA . ASP A 1 298 ? 1.392 -39.212 28.939 1.00 54.91 298 ASP A CA 1
ATOM 2251 C C . ASP A 1 298 ? 0.332 -38.811 27.910 1.00 54.91 298 ASP A C 1
ATOM 2253 O O . ASP A 1 298 ? -0.775 -38.384 28.246 1.00 54.91 298 ASP A O 1
ATOM 2257 N N . ALA A 1 299 ? 0.688 -38.923 26.632 1.00 62.25 299 ALA A N 1
ATOM 2258 C CA . ALA A 1 299 ? -0.274 -38.818 25.548 1.00 62.25 299 ALA A CA 1
ATOM 2259 C C . ALA A 1 299 ? -1.064 -40.139 25.455 1.00 62.25 299 ALA A C 1
ATOM 2261 O O . ALA A 1 299 ? -0.448 -41.208 25.382 1.00 62.25 299 ALA A O 1
ATOM 2262 N N . PRO A 1 300 ? -2.409 -40.108 25.431 1.00 66.00 300 PRO A N 1
ATOM 2263 C CA . PRO A 1 300 ? -3.199 -41.318 25.255 1.00 66.00 300 PRO A CA 1
ATOM 2264 C C . PRO A 1 300 ? -2.877 -41.972 23.906 1.00 66.00 300 PRO A C 1
ATOM 2266 O O . PRO A 1 300 ? -2.775 -41.310 22.872 1.00 66.00 300 PRO A O 1
ATOM 2269 N N . ARG A 1 301 ? -2.695 -43.296 23.931 1.00 72.25 301 ARG A N 1
ATOM 2270 C CA . ARG A 1 301 ? -2.357 -44.104 22.755 1.00 72.25 301 ARG A CA 1
ATOM 2271 C C . ARG A 1 301 ? -3.485 -43.990 21.714 1.00 72.25 301 ARG A C 1
ATOM 2273 O O . ARG A 1 301 ? -4.639 -44.194 22.088 1.00 72.25 301 ARG A O 1
ATOM 2280 N N . PRO A 1 302 ? -3.191 -43.689 20.435 1.00 71.50 302 PRO A N 1
ATOM 2281 C CA . PRO A 1 302 ? -4.227 -43.558 19.414 1.00 71.50 302 PRO A CA 1
ATOM 2282 C C . PRO A 1 302 ? -4.958 -44.890 19.215 1.00 71.50 302 PRO A C 1
ATOM 2284 O O . PRO A 1 302 ? -4.323 -45.945 19.122 1.00 71.50 302 PRO A O 1
ATOM 2287 N N . GLU A 1 303 ? -6.291 -44.837 19.154 1.00 76.56 303 GLU A N 1
ATOM 2288 C CA . GLU A 1 303 ? -7.111 -46.008 18.844 1.00 76.56 303 GLU A CA 1
ATOM 2289 C C . GLU A 1 303 ? -6.777 -46.545 17.441 1.00 76.56 303 GLU A C 1
ATOM 2291 O O . GLU A 1 303 ? -6.590 -45.762 16.502 1.00 76.56 303 GLU A O 1
ATOM 2296 N N . PRO A 1 304 ? -6.698 -47.876 17.267 1.00 76.19 304 PRO A N 1
ATOM 2297 C CA . PRO A 1 304 ? -6.443 -48.471 15.966 1.00 76.19 304 PRO A CA 1
ATOM 2298 C C . PRO A 1 304 ? -7.601 -48.183 15.003 1.00 76.19 304 PRO A C 1
ATOM 2300 O O . PRO A 1 304 ? -8.778 -48.310 15.345 1.00 76.19 304 PRO A O 1
ATOM 2303 N N . LEU A 1 305 ? -7.246 -47.804 13.774 1.00 73.44 305 LEU A N 1
ATOM 2304 C CA . LEU A 1 305 ? -8.193 -47.486 12.708 1.00 73.44 305 LEU A CA 1
ATOM 2305 C C . LEU A 1 305 ? -9.126 -48.675 12.440 1.00 73.44 305 LEU A C 1
ATOM 2307 O O . LEU A 1 305 ? -8.679 -49.808 12.256 1.00 73.44 305 LEU A O 1
ATOM 2311 N N . ARG A 1 306 ? -10.435 -48.405 12.390 1.00 72.75 306 ARG A N 1
ATOM 2312 C CA . ARG A 1 306 ? -11.442 -49.412 12.038 1.00 72.75 306 ARG A CA 1
ATOM 2313 C C . ARG A 1 306 ? -11.281 -49.811 10.572 1.00 72.75 306 ARG A C 1
ATOM 2315 O O . ARG A 1 306 ? -11.209 -48.951 9.696 1.00 72.75 306 ARG A O 1
ATOM 2322 N N . ALA A 1 307 ? -11.261 -51.116 10.311 1.00 73.69 307 ALA A N 1
ATOM 2323 C CA . ALA A 1 307 ? -11.247 -51.648 8.957 1.00 73.69 307 ALA A CA 1
ATOM 2324 C C . ALA A 1 307 ? -12.528 -51.232 8.218 1.00 73.69 307 ALA A C 1
ATOM 2326 O O . ALA A 1 307 ? -13.640 -51.496 8.678 1.00 73.69 307 ALA A O 1
ATOM 2327 N N . ILE A 1 308 ? -12.369 -50.573 7.072 1.00 61.88 308 ILE A N 1
ATOM 2328 C CA . ILE A 1 308 ? -13.479 -50.206 6.195 1.00 61.88 308 ILE A CA 1
ATOM 2329 C C . ILE A 1 308 ? -13.711 -51.389 5.252 1.00 61.88 308 ILE A C 1
ATOM 2331 O O . ILE A 1 308 ? -12.867 -51.689 4.411 1.00 61.88 308 ILE A O 1
ATOM 2335 N N . SER A 1 309 ? -14.848 -52.072 5.397 1.00 65.75 309 SER A N 1
ATOM 2336 C CA . SER A 1 309 ? -15.299 -53.082 4.434 1.00 65.75 309 SER A CA 1
ATOM 2337 C C . SER A 1 309 ? -16.021 -52.386 3.285 1.00 65.75 309 SER A C 1
ATOM 2339 O O . SER A 1 309 ? -17.115 -51.852 3.470 1.00 65.75 309 SER A O 1
ATOM 2341 N N . ILE A 1 310 ? -15.419 -52.386 2.096 1.00 64.06 310 ILE A N 1
ATOM 2342 C CA . ILE A 1 310 ? -16.069 -51.904 0.876 1.00 64.06 310 ILE A CA 1
ATOM 2343 C C . ILE A 1 310 ? -16.888 -53.063 0.307 1.00 64.06 310 ILE A C 1
ATOM 2345 O O . ILE A 1 310 ? -16.331 -54.010 -0.244 1.00 64.06 310 ILE A O 1
ATOM 2349 N N . ASN A 1 311 ? -18.213 -52.990 0.434 1.00 68.31 311 ASN A N 1
ATOM 2350 C CA . ASN A 1 311 ? -19.099 -53.924 -0.253 1.00 68.31 311 ASN A CA 1
ATOM 2351 C C . ASN A 1 311 ? -19.138 -53.567 -1.747 1.00 68.31 311 ASN A C 1
ATOM 2353 O O . ASN A 1 311 ? -19.523 -52.442 -2.081 1.00 68.31 311 ASN A O 1
ATOM 2357 N N . PRO A 1 312 ? -18.759 -54.481 -2.659 1.00 68.50 312 PRO A N 1
ATOM 2358 C CA . PRO A 1 312 ? -18.865 -54.218 -4.083 1.00 68.50 312 PRO A CA 1
ATOM 2359 C C . PRO A 1 312 ? -20.338 -54.083 -4.485 1.00 68.50 312 PRO A C 1
ATOM 2361 O O . PRO A 1 312 ? -21.192 -54.893 -4.120 1.00 68.50 312 PRO A O 1
ATOM 2364 N N . TYR A 1 313 ? -20.619 -53.026 -5.242 1.00 63.34 313 TYR A N 1
ATOM 2365 C CA . TYR A 1 313 ? -21.934 -52.708 -5.784 1.00 63.34 313 TYR A CA 1
ATOM 2366 C C . TYR A 1 313 ? -22.439 -53.846 -6.683 1.00 63.34 313 TYR A C 1
ATOM 2368 O O . TYR A 1 313 ? -21.797 -54.200 -7.673 1.00 63.34 313 TYR A O 1
ATOM 2376 N N . ARG A 1 314 ? -23.599 -54.419 -6.339 1.00 62.09 314 ARG A N 1
ATOM 2377 C CA . ARG A 1 314 ? -24.294 -55.414 -7.162 1.00 62.09 314 ARG A CA 1
ATOM 2378 C C . ARG A 1 314 ? -25.292 -54.670 -8.060 1.00 62.09 314 ARG A C 1
ATOM 2380 O O . ARG A 1 314 ? -26.217 -54.065 -7.517 1.00 62.09 314 ARG A O 1
ATOM 2387 N N . PRO A 1 315 ? -25.146 -54.689 -9.394 1.00 55.72 315 PRO A N 1
ATOM 2388 C CA . PRO A 1 315 ? -26.157 -54.120 -10.272 1.00 55.72 315 PRO A CA 1
ATOM 2389 C C . PRO A 1 315 ? -27.443 -54.947 -10.143 1.00 55.72 315 PRO A C 1
ATOM 2391 O O . PRO A 1 315 ? -27.429 -56.162 -10.348 1.00 55.72 315 PRO A O 1
ATOM 2394 N N . GLN A 1 316 ? -28.548 -54.299 -9.761 1.00 57.41 316 GLN A N 1
ATOM 2395 C CA . GLN A 1 316 ? -29.877 -54.894 -9.876 1.00 57.41 316 GLN A CA 1
ATOM 2396 C C . GLN A 1 316 ? -30.147 -55.124 -11.363 1.00 57.41 316 GLN A C 1
ATOM 2398 O O . GLN A 1 316 ? -30.283 -54.176 -12.136 1.00 57.41 316 GLN A O 1
ATOM 2403 N N . GLY A 1 317 ? -30.155 -56.398 -11.753 1.00 51.31 317 GLY A N 1
ATOM 2404 C CA . GLY A 1 317 ? -30.595 -56.841 -13.067 1.00 51.31 317 GLY A CA 1
ATOM 2405 C C . GLY A 1 317 ? -32.011 -56.343 -13.325 1.00 51.31 317 GLY A C 1
ATOM 2406 O O . GLY A 1 317 ? -32.901 -56.522 -12.493 1.00 51.31 317 GLY A O 1
ATOM 2407 N N . GLY A 1 318 ? -32.167 -55.667 -14.461 1.00 46.47 318 GLY A N 1
ATOM 2408 C CA . GLY A 1 318 ? -33.422 -55.106 -14.927 1.00 46.47 318 GLY A CA 1
ATOM 2409 C C . GLY A 1 318 ? -34.487 -56.173 -15.147 1.00 46.47 318 GLY A C 1
ATOM 2410 O O . GLY A 1 318 ? -34.213 -57.258 -15.657 1.00 46.47 318 GLY A O 1
ATOM 2411 N N . ASN A 1 319 ? -35.710 -55.814 -14.778 1.00 48.28 319 ASN A N 1
ATOM 2412 C CA . ASN A 1 319 ? -36.912 -56.533 -15.146 1.00 48.28 319 ASN A CA 1
ATOM 2413 C C . ASN A 1 319 ? -37.384 -55.969 -16.496 1.00 48.28 319 ASN A C 1
ATOM 2415 O O . ASN A 1 319 ? -37.933 -54.870 -16.542 1.00 48.28 319 ASN A O 1
ATOM 2419 N N . ASN A 1 320 ? -37.109 -56.690 -17.581 1.00 48.19 320 ASN A N 1
ATOM 2420 C CA . ASN A 1 320 ? -37.715 -56.471 -18.891 1.00 48.19 320 ASN A CA 1
ATOM 2421 C C . ASN A 1 320 ? -38.416 -57.771 -19.294 1.00 48.19 320 ASN A C 1
ATOM 2423 O O . ASN A 1 320 ? -37.723 -58.764 -19.511 1.00 48.19 320 ASN A O 1
ATOM 2427 N N . GLY A 1 321 ? -39.741 -57.706 -19.462 1.00 40.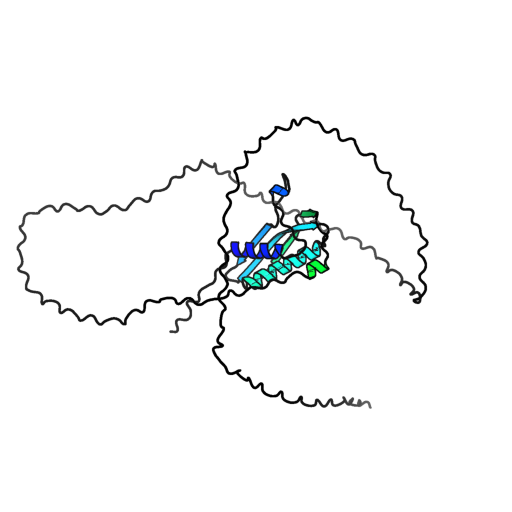47 321 GLY A N 1
ATOM 2428 C CA . GLY A 1 321 ? -40.544 -58.705 -20.181 1.00 40.47 321 GLY A CA 1
ATOM 2429 C C . GLY A 1 321 ? -41.149 -59.791 -19.315 1.00 40.47 321 GLY A C 1
ATOM 2430 O O . GLY A 1 321 ? -40.456 -60.806 -19.107 1.00 40.47 321 GLY A O 1
#

pLDDT: mean 70.7, std 16.66, range [37.31, 97.31]

Radius of gyration: 42.01 Å; Cα contacts (8 Å, |Δi|>4): 237; chains: 1; bounding box: 80×111×118 Å

Solvent-accessible surface area (backbone atoms only — not comparable to full-atom values): 22556 Å² total; per-residue (Å²): 142,75,94,75,75,91,70,83,79,88,81,80,50,70,67,56,50,54,49,50,42,54,52,25,41,70,55,31,51,46,52,39,80,37,54,35,81,79,50,44,103,83,27,76,46,23,67,40,79,49,76,48,74,42,80,90,78,39,35,34,36,40,44,34,36,34,23,30,30,32,53,45,54,63,66,60,41,40,53,49,33,37,50,33,32,50,40,32,42,32,49,71,69,68,30,46,66,82,45,67,48,64,42,80,76,48,72,41,85,55,71,71,39,52,64,69,58,41,69,67,39,77,76,56,74,62,80,80,76,88,80,74,88,72,90,75,87,71,87,78,76,73,77,82,74,82,73,76,79,74,77,73,75,76,82,69,86,75,77,84,74,82,76,77,93,66,88,75,83,78,80,82,76,83,73,84,75,82,77,81,78,80,78,79,79,72,88,67,75,88,70,76,78,72,81,73,74,71,80,72,85,71,76,77,74,78,80,75,77,75,76,84,76,83,78,75,85,76,76,75,78,75,82,77,82,83,72,80,91,85,72,85,74,78,82,87,65,87,74,82,76,82,73,77,78,82,74,79,79,79,83,78,85,75,80,82,84,68,83,81,78,84,76,81,75,80,81,81,75,82,80,80,86,76,80,75,79,79,85,74,82,81,78,84,79,83,82,73,73,93,62,94,66,85,84,82,79,86,73,81,79,80,77,80,81,79,86,80,83,81,77,79,86,74,81,80,78,80,91,78,137

Mean predicted aligned error: 23.78 Å

Sequence (321 aa):
MTDSSTQGHTRISLRTMERIVTAAIASVPGTKAIEAKLAGIGGRGFPRVSVQMDSEREVAAVNATIGVVWPSPVTTVAEHTRAAISEAIAAHTGYSTTRVNVTVGGSVPGNRVTSAEVEQRQVAAAVAPRITPSPVWQPVTAKSVNVRSIATPQEAPVRTIAAPANGVAVQSVDTPRETEVRNISIDLPDHQLREISSPSDHTVRPIREPKPVRVHSVATPRPARLIPSGQVRPLARKVQVATPRPQPLREIEIRHEWTPRRVEAPKSAPARTVKAPRPQPLKRIEVTPANPRPLHVDAPRPEPLRAISINPYRPQGGNNG

Foldseek 3Di:
DDPDDPDDDDDDDPVNLVVLLQVLLVLFPFWDFDDQVNLPPRRDTDWDKDKDADSVQLEIEIETETEGEPPEPVVLSQVLSQQSSQQSSCQAPVGGYPYYHYHHDYYDYDDYDYSVNRVPGDGHHDDDDDDDDDPDDDPDDDDDDPDPPDPDPDDDPDPDDDDDPDDDDDDDDDDPDDDDDDPPPDPDDPPPPDPDPDPPPDPPDPPDDPDDDPDDPDPDPDDDDDDPPDDDDPPPDPPPDPDPPDDPDDDDPDPPPDDDDPDDDPDDDDDDPDDDDDDDDDDDDDDDPPDPDDDDDDDPDDDDDDDDDDDDDDDDDDDDD

Secondary structure (DSSP, 8-state):
------PPP-PPPHHHHHHHHHHHHHHSTTEE-B-TTTT-TTPPPB-EEEEEEETTTTEEEEEEEEEEEESS-HHHHHHHHHHHHHHHHHHHH-PEEEEEEEEEEEEEE-S---HHHHHTPPPP----------------PPP--------PPP------PPPPSS----PPPPPPPPPPP---------------PPPP--PPPP--PPPPP-----PPPPPP-PPPTT------------PPPPPPPPP------------PPPPPPPP----PPPPPPPPP-----S--S-----PPPPPPPPP---PPPPP------